Protein 1SV0 (pdb70)

Foldseek 3Di:
DDPVQDLALLQFQQVSQVVLVVVVCVVVVAPDFDCVLRRGGSNVVLVQDLVNLCVRRPPCSNVSNVVNVVSNVVSPD/DQPPPADLALLQFQQVSQVVLVVVVCVVVVNPDADCVLRRGGSNVVLVDDLVSLCVRPPPCSNVVNVVNVVSNVVSVVD/DADPQRARLAQLPWFLVNVLSVQQVLCVVVVHDRDPQLSVLPSGGSNVLVVDDLVSQCVSPVPCSNVVNVVSVVSNVVNVVD/DDPLPADLAQLPWFLVSVLSVQQVVCVVVPHDRDCLVSVLPSGGSNVLVVDDLVSLCVSVVPCSVVVNVVSVVSNVVVVPD

CATH classification: 1.10.150.50

Structure (mmCIF, N/CA/C/O backbone):
data_1SV0
#
_entry.id   1SV0
#
_cell.length_a   67.651
_cell.length_b   70.327
_cell.length_c   88.031
_cell.angle_alpha   90.00
_cell.angle_beta   90.00
_cell.angle_gamma   90.00
#
_symmetry.space_group_name_H-M   'P 21 21 21'
#
loop_
_entity.id
_entity.type
_entity.pdbx_description
1 polymer 'Ets DNA-binding protein pokkuri'
2 polymer 'modulator of the activity of Ets CG15085-PA'
3 water water
#
loop_
_atom_site.group_PDB
_atom_site.id
_atom_site.type_symbol
_atom_site.label_atom_id
_atom_site.label_alt_id
_atom_site.label_comp_id
_atom_site.label_asym_id
_atom_site.label_entity_id
_atom_site.label_seq_id
_atom_site.pdbx_PDB_ins_code
_atom_site.Cartn_x
_atom_site.Cartn_y
_atom_site.Cartn_z
_atom_site.occupancy
_atom_site.B_iso_or_equiv
_atom_site.auth_seq_id
_atom_site.auth_comp_id
_atom_site.auth_asym_id
_atom_site.auth_atom_id
_atom_site.pdbx_PDB_model_num
ATOM 1 N N . LEU A 1 2 ? 9.866 -1.098 2.721 1.00 59.93 43 LEU A N 1
ATOM 2 C CA . LEU A 1 2 ? 10.801 -1.818 1.810 1.00 60.52 43 LEU A CA 1
ATOM 3 C C . LEU A 1 2 ? 12.137 -1.077 1.703 1.00 59.17 43 LEU A C 1
ATOM 4 O O . LEU A 1 2 ? 12.365 -0.104 2.422 1.00 58.44 43 LEU A O 1
ATOM 9 N N . PRO A 1 3 ? 13.043 -1.530 0.814 1.00 57.80 44 PRO A N 1
ATOM 10 C CA . PRO A 1 3 ? 14.341 -0.863 0.669 1.00 56.72 44 PRO A CA 1
ATOM 11 C C . PRO A 1 3 ? 14.258 0.654 0.746 1.00 56.40 44 PRO A C 1
ATOM 12 O O . PRO A 1 3 ? 13.459 1.273 0.044 1.00 55.12 44 PRO A O 1
ATOM 16 N N . PRO A 1 4 ? 15.087 1.269 1.608 1.00 56.15 45 PRO A N 1
ATOM 17 C CA . PRO A 1 4 ? 15.138 2.722 1.807 1.00 55.52 45 PRO A CA 1
ATOM 18 C C . PRO A 1 4 ? 15.745 3.452 0.613 1.00 54.57 45 PRO A C 1
ATOM 19 O O . PRO A 1 4 ? 15.622 4.669 0.489 1.00 55.62 45 PRO A O 1
ATOM 23 N N . SER A 1 5 ? 16.402 2.696 -0.259 1.00 53.75 46 SER A N 1
ATOM 24 C CA . SER A 1 5 ? 17.027 3.251 -1.450 1.00 53.11 46 SER A CA 1
ATOM 25 C C . SER A 1 5 ? 15.977 3.719 -2.455 1.00 51.88 46 SER A C 1
ATOM 26 O O . SER A 1 5 ? 16.205 4.670 -3.201 1.00 51.18 46 SER A O 1
ATOM 29 N N . LEU A 1 6 ? 14.832 3.043 -2.475 1.00 49.61 47 LEU A N 1
ATOM 30 C CA . LEU A 1 6 ? 13.751 3.392 -3.395 1.00 47.96 47 LEU A CA 1
ATOM 31 C C . LEU A 1 6 ? 13.065 4.694 -3.011 1.00 46.90 47 LEU A C 1
ATOM 32 O O . LEU A 1 6 ? 12.735 4.903 -1.847 1.00 45.17 47 LEU A O 1
ATOM 37 N N . PRO A 1 7 ? 12.842 5.592 -3.986 1.00 46.88 48 PRO A N 1
ATOM 38 C CA . PRO A 1 7 ? 12.173 6.851 -3.646 1.00 47.77 48 PRO A CA 1
ATOM 39 C C . PRO A 1 7 ? 10.742 6.574 -3.193 1.00 49.02 48 PRO A C 1
ATOM 40 O O . PRO A 1 7 ? 10.130 5.587 -3.615 1.00 47.90 48 PRO A O 1
ATOM 44 N N . SER A 1 8 ? 10.224 7.439 -2.325 1.00 48.21 49 SER A N 1
ATOM 45 C CA . SER A 1 8 ? 8.882 7.291 -1.773 1.00 49.18 49 SER A CA 1
ATOM 46 C C . SER A 1 8 ? 7.768 7.217 -2.812 1.00 48.62 49 SER A C 1
ATOM 47 O O . SER A 1 8 ? 6.844 6.413 -2.685 1.00 49.21 49 SER A O 1
ATOM 50 N N . ASP A 1 9 ? 7.842 8.066 -3.829 1.00 47.64 50 ASP A N 1
ATOM 51 C CA . ASP A 1 9 ? 6.824 8.077 -4.869 1.00 45.90 50 ASP A CA 1
ATOM 52 C C . ASP A 1 9 ? 7.212 7.124 -5.993 1.00 43.11 50 ASP A C 1
ATOM 53 O O . ASP A 1 9 ? 8.112 7.415 -6.779 1.00 42.97 50 ASP A O 1
ATOM 58 N N . PRO A 1 10 ? 6.530 5.969 -6.082 1.00 41.45 51 PRO A N 1
ATOM 59 C CA . PRO A 1 10 ? 6.795 4.952 -7.108 1.00 40.92 51 PRO A CA 1
ATOM 60 C C . PRO A 1 10 ? 6.820 5.514 -8.530 1.00 41.51 51 PRO A C 1
ATOM 61 O O . PRO A 1 10 ? 7.541 5.016 -9.398 1.00 40.17 51 PRO A O 1
ATOM 65 N N . ARG A 1 11 ? 6.022 6.548 -8.770 1.00 42.15 52 ARG A N 1
ATOM 66 C CA . ARG A 1 11 ? 5.961 7.157 -10.090 1.00 42.86 52 ARG A CA 1
ATOM 67 C C . ARG A 1 11 ? 7.313 7.709 -10.527 1.00 42.25 52 ARG A C 1
ATOM 68 O O . ARG A 1 11 ? 7.515 8.006 -11.703 1.00 43.43 52 ARG A O 1
ATOM 76 N N . LEU A 1 12 ? 8.242 7.835 -9.585 1.00 41.60 53 LEU A N 1
ATOM 77 C CA . LEU A 1 12 ? 9.569 8.354 -9.897 1.00 40.74 53 LEU A CA 1
ATOM 78 C C . LEU A 1 12 ? 10.621 7.246 -9.992 1.00 39.78 53 LEU A C 1
ATOM 79 O O . LEU A 1 12 ? 11.799 7.518 -10.210 1.00 39.67 53 LEU A O 1
ATOM 84 N N . TRP A 1 13 ? 10.196 5.998 -9.841 1.00 36.33 54 TRP A N 1
ATOM 85 C CA . TRP A 1 13 ? 11.133 4.880 -9.900 1.00 35.75 54 TRP A CA 1
ATOM 86 C C . TRP A 1 13 ? 11.789 4.673 -11.251 1.00 34.52 54 TRP A C 1
ATOM 87 O O . TRP A 1 13 ? 11.165 4.849 -12.295 1.00 33.88 54 TRP A O 1
ATOM 98 N N . SER A 1 14 ? 13.060 4.290 -11.218 1.00 34.61 55 SER A N 1
ATOM 99 C CA . SER A 1 14 ? 13.810 3.994 -12.433 1.00 35.85 55 SER A CA 1
ATOM 100 C C . SER A 1 14 ? 13.417 2.558 -12.787 1.00 36.45 55 SER A C 1
ATOM 101 O O . SER A 1 14 ? 12.663 1.928 -12.043 1.00 33.87 55 SER A O 1
ATOM 104 N N . ARG A 1 15 ? 13.917 2.036 -13.905 1.00 37.17 56 ARG A N 1
ATOM 105 C CA . ARG A 1 15 ? 13.600 0.659 -14.276 1.00 37.42 56 ARG A CA 1
ATOM 106 C C . ARG A 1 15 ? 14.160 -0.302 -13.227 1.00 37.21 56 ARG A C 1
ATOM 107 O O . ARG A 1 15 ? 13.497 -1.271 -12.843 1.00 32.99 56 ARG A O 1
ATOM 115 N N . GLU A 1 16 ? 15.381 -0.038 -12.767 1.00 35.79 57 GLU A N 1
ATOM 116 C CA . GLU A 1 16 ? 15.980 -0.913 -11.776 1.00 36.09 57 GLU A CA 1
ATOM 117 C C . GLU A 1 16 ? 15.262 -0.813 -10.435 1.00 34.49 57 GLU A C 1
ATOM 118 O O . GLU A 1 16 ? 15.217 -1.791 -9.692 1.00 34.77 57 GLU A O 1
ATOM 124 N N . ASP A 1 17 ? 14.699 0.354 -10.123 1.00 33.38 58 ASP A N 1
ATOM 125 C CA . ASP A 1 17 ? 13.953 0.518 -8.869 1.00 32.93 58 ASP A CA 1
ATOM 126 C C . ASP A 1 17 ? 12.733 -0.393 -8.966 1.00 31.14 58 ASP A C 1
ATOM 127 O O . ASP A 1 17 ? 12.367 -1.065 -8.003 1.00 30.76 58 ASP A O 1
ATOM 132 N N . VAL A 1 18 ? 12.109 -0.398 -10.142 1.00 29.15 59 VAL A N 1
ATOM 133 C CA . VAL A 1 18 ? 10.931 -1.217 -10.387 1.00 29.06 59 VAL A CA 1
ATOM 134 C C . VAL A 1 18 ? 11.247 -2.698 -10.180 1.00 27.26 59 VAL A C 1
ATOM 135 O O . VAL A 1 18 ? 10.447 -3.432 -9.599 1.00 27.69 59 VAL A O 1
ATOM 139 N N . LEU A 1 19 ? 12.414 -3.141 -10.633 1.00 28.33 60 LEU A N 1
ATOM 140 C CA . LEU A 1 19 ? 12.768 -4.547 -10.475 1.00 27.92 60 LEU A CA 1
ATOM 141 C C . LEU A 1 19 ? 13.009 -4.903 -9.011 1.00 27.18 60 LEU A C 1
ATOM 142 O O . LEU A 1 19 ? 12.638 -5.986 -8.569 1.00 26.95 60 LEU A O 1
ATOM 147 N N . VAL A 1 20 ? 13.651 -3.999 -8.274 1.00 28.44 61 VAL A N 1
ATOM 148 C CA . VAL A 1 20 ? 13.930 -4.218 -6.854 1.00 28.69 61 VAL A CA 1
ATOM 149 C C . VAL A 1 20 ? 12.606 -4.411 -6.127 1.00 26.75 61 VAL A C 1
ATOM 150 O O . VAL A 1 20 ? 12.444 -5.348 -5.347 1.00 26.42 61 VAL A O 1
ATOM 154 N N . PHE A 1 21 ? 11.659 -3.522 -6.407 1.00 26.68 62 PHE A N 1
ATOM 155 C CA . PHE A 1 21 ? 10.332 -3.587 -5.807 1.00 26.23 62 PHE A CA 1
ATOM 156 C C . PHE A 1 21 ? 9.677 -4.938 -6.073 1.00 26.41 62 PHE A C 1
ATOM 157 O O . PHE A 1 21 ? 9.164 -5.579 -5.156 1.00 26.73 62 PHE A O 1
ATOM 165 N N . LEU A 1 22 ? 9.689 -5.373 -7.330 1.00 25.22 63 LEU A N 1
ATOM 166 C CA . LEU A 1 22 ? 9.076 -6.652 -7.666 1.00 26.07 63 LEU A CA 1
ATOM 167 C C . LEU A 1 22 ? 9.773 -7.835 -6.985 1.00 26.38 63 LEU A C 1
ATOM 168 O O . LEU A 1 22 ? 9.102 -8.714 -6.450 1.00 25.72 63 LEU A O 1
ATOM 173 N N . ARG A 1 23 ? 11.109 -7.848 -6.982 1.00 24.91 64 ARG A N 1
ATOM 174 C CA . ARG A 1 23 ? 11.850 -8.940 -6.342 1.00 26.04 64 ARG A CA 1
ATOM 175 C C . ARG A 1 23 ? 11.541 -8.985 -4.852 1.00 24.70 64 ARG A C 1
ATOM 176 O O . ARG A 1 23 ? 11.368 -10.057 -4.266 1.00 24.92 64 ARG A O 1
ATOM 184 N N . PHE A 1 24 ? 11.477 -7.809 -4.248 1.00 24.26 65 PHE A N 1
ATOM 185 C CA . PHE A 1 24 ? 11.148 -7.666 -2.833 1.00 25.63 65 PHE A CA 1
ATOM 186 C C . PHE A 1 24 ? 9.733 -8.218 -2.602 1.00 25.47 65 PHE A C 1
ATOM 187 O O . PHE A 1 24 ? 9.483 -8.917 -1.621 1.00 25.28 65 PHE A O 1
ATOM 195 N N . CYS A 1 25 ? 8.807 -7.906 -3.510 1.00 24.07 66 CYS A N 1
ATOM 196 C CA . CYS A 1 25 ? 7.426 -8.392 -3.387 1.00 24.93 66 CYS A CA 1
ATOM 197 C C . CYS A 1 25 ? 7.316 -9.909 -3.524 1.00 24.85 66 CYS A C 1
ATOM 198 O O . CYS A 1 25 ? 6.561 -10.544 -2.800 1.00 22.73 66 CYS A O 1
ATOM 201 N N . VAL A 1 26 ? 8.059 -10.480 -4.466 1.00 24.21 67 VAL A N 1
ATOM 202 C CA . VAL A 1 26 ? 8.044 -11.916 -4.679 1.00 24.40 67 VAL A CA 1
ATOM 203 C C . VAL A 1 26 ? 8.468 -12.624 -3.389 1.00 26.02 67 VAL A C 1
ATOM 204 O O . VAL A 1 26 ? 7.867 -13.619 -2.999 1.00 26.05 67 VAL A O 1
ATOM 208 N N . ARG A 1 27 ? 9.502 -12.102 -2.733 1.00 25.15 68 ARG A N 1
ATOM 209 C CA . ARG A 1 27 ? 9.973 -12.672 -1.474 1.00 26.83 68 ARG A CA 1
ATOM 210 C C . ARG A 1 27 ? 8.976 -12.401 -0.342 1.00 28.24 68 ARG A C 1
ATOM 211 O O . ARG A 1 27 ? 8.521 -13.323 0.337 1.00 27.80 68 ARG A O 1
ATOM 219 N N . GLU A 1 28 ? 8.620 -11.134 -0.147 1.00 28.19 69 GLU A N 1
ATOM 220 C CA . GLU A 1 28 ? 7.707 -10.757 0.931 1.00 29.25 69 GLU A CA 1
ATOM 221 C C . GLU A 1 28 ? 6.356 -11.452 0.931 1.00 28.94 69 GLU A C 1
ATOM 222 O O . GLU A 1 28 ? 5.795 -11.723 1.989 1.00 25.61 69 GLU A O 1
ATOM 228 N N . PHE A 1 29 ? 5.834 -11.731 -0.255 1.00 27.83 70 PHE A N 1
ATOM 229 C CA . PHE A 1 29 ? 4.535 -12.370 -0.368 1.00 28.50 70 PHE A CA 1
ATOM 230 C C . PHE A 1 29 ? 4.618 -13.843 -0.765 1.00 27.42 70 PHE A C 1
ATOM 231 O O . PHE A 1 29 ? 3.599 -14.493 -0.920 1.00 28.60 70 PHE A O 1
ATOM 239 N N . ASP A 1 30 ? 5.836 -14.359 -0.919 1.00 29.28 71 ASP A N 1
ATOM 240 C CA . ASP A 1 30 ? 6.048 -15.763 -1.284 1.00 29.43 71 ASP A CA 1
ATOM 241 C C . ASP A 1 30 ? 5.327 -16.078 -2.598 1.00 31.22 71 ASP A C 1
ATOM 242 O O . ASP A 1 30 ? 4.588 -17.063 -2.701 1.00 29.83 71 ASP A O 1
ATOM 247 N N . LEU A 1 31 ? 5.545 -15.230 -3.598 1.00 31.12 72 LEU A N 1
ATOM 248 C CA . LEU A 1 31 ? 4.928 -15.408 -4.911 1.00 33.91 72 LEU A CA 1
ATOM 249 C C . LEU A 1 31 ? 5.742 -16.357 -5.788 1.00 36.46 72 LEU A C 1
ATOM 250 O O . LEU A 1 31 ? 6.927 -16.573 -5.553 1.00 34.27 72 LEU A O 1
ATOM 255 N N . PRO A 1 32 ? 5.113 -16.941 -6.818 1.00 39.68 73 PRO A N 1
ATOM 256 C CA . PRO A 1 32 ? 5.886 -17.848 -7.670 1.00 42.12 73 PRO A CA 1
ATOM 257 C C . PRO A 1 32 ? 6.821 -17.018 -8.551 1.00 41.79 73 PRO A C 1
ATOM 258 O O . PRO A 1 32 ? 6.649 -15.806 -8.673 1.00 41.38 73 PRO A O 1
ATOM 262 N N . LYS A 1 33 ? 7.813 -17.668 -9.148 1.00 42.87 74 LYS A N 1
ATOM 263 C CA . LYS A 1 33 ? 8.772 -16.977 -10.004 1.00 43.43 74 LYS A CA 1
ATOM 264 C C . LYS A 1 33 ? 8.063 -15.997 -10.923 1.00 41.48 74 LYS A C 1
ATOM 265 O O . LYS A 1 33 ? 7.109 -16.351 -11.608 1.00 40.10 74 LYS A O 1
ATOM 271 N N . LEU A 1 34 ? 8.528 -14.756 -10.931 1.00 41.50 75 LEU A N 1
ATOM 272 C CA . LEU A 1 34 ? 7.930 -13.723 -11.769 1.00 42.69 75 LEU A CA 1
ATOM 273 C C . LEU A 1 34 ? 8.709 -13.628 -13.085 1.00 42.11 75 LEU A C 1
ATOM 274 O O . LEU A 1 34 ? 9.918 -13.845 -13.103 1.00 42.18 75 LEU A O 1
ATOM 279 N N . ASP A 1 35 ? 8.024 -13.331 -14.187 1.00 41.08 76 ASP A N 1
ATOM 280 C CA . ASP A 1 35 ? 8.707 -13.195 -15.476 1.00 41.09 76 ASP A CA 1
ATOM 281 C C . ASP A 1 35 ? 9.069 -11.721 -15.622 1.00 39.64 76 ASP A C 1
ATOM 282 O O . ASP A 1 35 ? 8.274 -10.923 -16.115 1.00 38.61 76 ASP A O 1
ATOM 287 N N . PHE A 1 36 ? 10.276 -11.367 -15.195 1.00 38.40 77 PHE A N 1
ATOM 288 C CA . PHE A 1 36 ? 10.715 -9.979 -15.242 1.00 39.27 77 PHE A CA 1
ATOM 289 C C . PHE A 1 36 ? 10.784 -9.340 -16.626 1.00 39.02 77 PHE A C 1
ATOM 290 O O . PHE A 1 36 ? 10.846 -8.114 -16.738 1.00 39.45 77 PHE A O 1
ATOM 298 N N . ASP A 1 37 ? 10.768 -10.154 -17.678 1.00 38.33 78 ASP A N 1
ATOM 299 C CA . ASP A 1 37 ? 10.788 -9.610 -19.035 1.00 39.38 78 ASP A CA 1
ATOM 300 C C . ASP A 1 37 ? 9.521 -8.785 -19.245 1.00 38.67 78 ASP A C 1
ATOM 301 O O . ASP A 1 37 ? 9.502 -7.856 -20.051 1.00 38.86 78 ASP A O 1
ATOM 306 N N . LEU A 1 38 ? 8.466 -9.129 -18.508 1.00 36.91 79 LEU A N 1
ATOM 307 C CA . LEU A 1 38 ? 7.186 -8.432 -18.616 1.00 35.78 79 LEU A CA 1
ATOM 308 C C . LEU A 1 38 ? 7.148 -7.122 -17.824 1.00 36.55 79 LEU A C 1
ATOM 309 O O . LEU A 1 38 ? 6.192 -6.352 -17.938 1.00 36.04 79 LEU A O 1
ATOM 314 N N . PHE A 1 39 ? 8.184 -6.864 -17.029 1.00 35.86 80 PHE A N 1
ATOM 315 C CA . PHE A 1 39 ? 8.225 -5.649 -16.225 1.00 37.03 80 PHE A CA 1
ATOM 316 C C . PHE A 1 39 ? 9.425 -4.735 -16.472 1.00 38.15 80 PHE A C 1
ATOM 317 O O . PHE A 1 39 ? 9.904 -4.069 -15.548 1.00 37.97 80 PHE A O 1
ATOM 325 N N . GLN A 1 40 ? 9.919 -4.697 -17.705 1.00 38.10 81 GLN A N 1
ATOM 326 C CA . GLN A 1 40 ? 11.049 -3.832 -18.019 1.00 39.78 81 GLN A CA 1
ATOM 327 C C . GLN A 1 40 ? 10.497 -2.450 -18.332 1.00 39.83 81 GLN A C 1
ATOM 328 O O . GLN A 1 40 ? 10.324 -2.090 -19.495 1.00 40.85 81 GLN A O 1
ATOM 334 N N . MET A 1 41 ? 10.225 -1.679 -17.284 1.00 38.87 82 MET A N 1
ATOM 335 C CA . MET A 1 41 ? 9.665 -0.344 -17.438 1.00 38.14 82 MET A CA 1
ATOM 336 C C . MET A 1 41 ? 9.960 0.501 -16.201 1.00 38.01 82 MET A C 1
ATOM 337 O O . MET A 1 41 ? 10.252 -0.034 -15.132 1.00 37.67 82 MET A O 1
ATOM 342 N N . ASN A 1 42 ? 9.874 1.822 -16.341 1.00 35.84 83 ASN A N 1
ATOM 343 C CA . ASN A 1 42 ? 10.124 2.704 -15.214 1.00 35.03 83 ASN A CA 1
ATOM 344 C C . ASN A 1 42 ? 8.891 2.810 -14.312 1.00 33.44 83 ASN A C 1
ATOM 345 O O . ASN A 1 42 ? 7.828 2.268 -14.621 1.00 29.87 83 ASN A O 1
ATOM 350 N N . GLY A 1 43 ? 9.042 3.513 -13.198 1.00 33.87 84 GLY A N 1
ATOM 351 C CA . GLY A 1 43 ? 7.939 3.667 -12.264 1.00 36.22 84 GLY A CA 1
ATOM 352 C C . GLY A 1 43 ? 6.702 4.324 -12.857 1.00 38.37 84 GLY A C 1
ATOM 353 O O . GLY A 1 43 ? 5.569 3.937 -12.553 1.00 37.02 84 GLY A O 1
ATOM 354 N N . LYS A 1 44 ? 6.914 5.319 -13.710 1.00 39.73 85 LYS A N 1
ATOM 355 C CA . LYS A 1 44 ? 5.806 6.028 -14.338 1.00 40.73 85 LYS A CA 1
ATOM 356 C C . LYS A 1 44 ? 4.845 5.067 -15.023 1.00 40.32 85 LYS A C 1
ATOM 357 O O . LYS A 1 44 ? 3.635 5.140 -14.823 1.00 39.23 85 LYS A O 1
ATOM 363 N N . ARG A 1 45 ? 5.386 4.158 -15.828 1.00 39.60 86 ARG A N 1
ATOM 364 C CA . ARG A 1 45 ? 4.546 3.210 -16.546 1.00 40.09 86 ARG A CA 1
ATOM 365 C C . ARG A 1 45 ? 4.024 2.093 -15.643 1.00 38.10 86 ARG A C 1
ATOM 366 O O . ARG A 1 45 ? 2.881 1.654 -15.794 1.00 36.46 86 ARG A O 1
ATOM 374 N N . LEU A 1 46 ? 4.849 1.627 -14.707 1.00 36.81 87 LEU A N 1
ATOM 375 C CA . LEU A 1 46 ? 4.403 0.569 -13.803 1.00 33.98 87 LEU A CA 1
ATOM 376 C C . LEU A 1 46 ? 3.124 1.040 -13.125 1.00 34.94 87 LEU A C 1
ATOM 377 O O . LEU A 1 46 ? 2.146 0.300 -13.028 1.00 34.07 87 LEU A O 1
ATOM 382 N N . CYS A 1 47 ? 3.135 2.290 -12.674 1.00 35.51 88 CYS A N 1
ATOM 383 C CA . CYS A 1 47 ? 1.991 2.853 -11.974 1.00 39.95 88 CYS A CA 1
ATOM 384 C C . CYS A 1 47 ? 0.755 3.080 -12.837 1.00 40.44 88 CYS A C 1
ATOM 385 O O . CYS A 1 47 ? -0.310 3.382 -12.315 1.00 40.59 88 CYS A O 1
ATOM 388 N N . LEU A 1 48 ? 0.898 2.931 -14.150 1.00 41.99 89 LEU A N 1
ATOM 389 C CA . LEU A 1 48 ? -0.228 3.119 -15.056 1.00 43.68 89 LEU A CA 1
ATOM 390 C C . LEU A 1 48 ? -0.879 1.795 -15.429 1.00 43.49 89 LEU A C 1
ATOM 391 O O . LEU A 1 48 ? -1.946 1.775 -16.041 1.00 43.72 89 LEU A O 1
ATOM 396 N N . LEU A 1 49 ? -0.244 0.686 -15.059 1.00 42.00 90 LEU A N 1
ATOM 397 C CA . LEU A 1 49 ? -0.809 -0.625 -15.363 1.00 40.56 90 LEU A CA 1
ATOM 398 C C . LEU A 1 49 ? -2.121 -0.798 -14.615 1.00 39.95 90 LEU A C 1
ATOM 399 O O . LEU A 1 49 ? -2.207 -0.498 -13.426 1.00 40.00 90 LEU A O 1
ATOM 404 N N . THR A 1 50 ? -3.139 -1.271 -15.324 1.00 39.23 91 THR A N 1
ATOM 405 C CA . THR A 1 50 ? -4.450 -1.506 -14.737 1.00 39.48 91 THR A CA 1
ATOM 406 C C . THR A 1 50 ? -4.369 -2.804 -13.961 1.00 39.74 91 THR A C 1
ATOM 407 O O . THR A 1 50 ? -3.414 -3.566 -14.118 1.00 39.72 91 THR A O 1
ATOM 411 N N . ARG A 1 51 ? -5.372 -3.071 -13.136 1.00 40.13 92 ARG A N 1
ATOM 412 C CA . ARG A 1 51 ? -5.369 -4.298 -12.357 1.00 41.69 92 ARG A CA 1
ATOM 413 C C . ARG A 1 51 ? -5.319 -5.501 -13.294 1.00 41.47 92 ARG A C 1
ATOM 414 O O . ARG A 1 51 ? -4.654 -6.493 -13.003 1.00 39.91 92 ARG A O 1
ATOM 422 N N . ALA A 1 52 ? -6.021 -5.407 -14.421 1.00 41.48 93 ALA A N 1
ATOM 423 C CA . ALA A 1 52 ? -6.043 -6.492 -15.399 1.00 41.35 93 ALA A CA 1
ATOM 424 C C . ALA A 1 52 ? -4.667 -6.665 -16.039 1.00 41.95 93 ALA A C 1
ATOM 425 O O . ALA A 1 52 ? -4.262 -7.785 -16.362 1.00 41.97 93 ALA A O 1
ATOM 427 N N . ASP A 1 53 ? -3.954 -5.557 -16.232 1.00 41.16 94 ASP A N 1
ATOM 428 C CA . ASP A 1 53 ? -2.612 -5.611 -16.809 1.00 40.54 94 ASP A CA 1
ATOM 429 C C . ASP A 1 53 ? -1.722 -6.447 -15.894 1.00 39.60 94 ASP A C 1
ATOM 430 O O . ASP A 1 53 ? -1.003 -7.340 -16.347 1.00 38.32 94 ASP A O 1
ATOM 435 N N . PHE A 1 54 ? -1.761 -6.132 -14.602 1.00 37.89 95 PHE A N 1
ATOM 436 C CA . PHE A 1 54 ? -0.962 -6.856 -13.626 1.00 37.78 95 PHE A CA 1
ATOM 437 C C . PHE A 1 54 ? -1.384 -8.308 -13.616 1.00 38.65 95 PHE A C 1
ATOM 438 O O . PHE A 1 54 ? -0.544 -9.206 -13.549 1.00 38.54 95 PHE A O 1
ATOM 446 N N . GLY A 1 55 ? -2.693 -8.526 -13.688 1.00 39.14 96 GLY A N 1
ATOM 447 C CA . GLY A 1 55 ? -3.226 -9.875 -13.678 1.00 41.50 96 GLY A CA 1
ATOM 448 C C . GLY A 1 55 ? -2.627 -10.731 -14.773 1.00 42.94 96 GLY A C 1
ATOM 449 O O . GLY A 1 55 ? -2.299 -11.894 -14.549 1.00 42.57 96 GLY A O 1
ATOM 450 N N . HIS A 1 56 ? -2.477 -10.152 -15.960 1.00 45.52 97 HIS A N 1
ATOM 451 C CA . HIS A 1 56 ? -1.912 -10.879 -17.090 1.00 47.40 97 HIS A CA 1
ATOM 452 C C . HIS A 1 56 ? -0.429 -11.192 -16.892 1.00 47.95 97 HIS A C 1
ATOM 453 O O . HIS A 1 56 ? 0.030 -12.275 -17.254 1.00 48.62 97 HIS A O 1
ATOM 460 N N . ARG A 1 57 ? 0.311 -10.244 -16.320 1.00 47.90 98 ARG A N 1
ATOM 461 C CA . ARG A 1 57 ? 1.748 -10.409 -16.072 1.00 48.87 98 ARG A CA 1
ATOM 462 C C . ARG A 1 57 ? 2.081 -11.253 -14.843 1.00 48.99 98 ARG A C 1
ATOM 463 O O . ARG A 1 57 ? 3.192 -11.767 -14.722 1.00 49.65 98 ARG A O 1
ATOM 471 N N . CYS A 1 58 ? 1.130 -11.369 -13.924 1.00 49.18 99 CYS A N 1
ATOM 472 C CA . CYS A 1 58 ? 1.326 -12.153 -12.711 1.00 50.26 99 CYS A CA 1
ATOM 473 C C . CYS A 1 58 ? 0.010 -12.818 -12.352 1.00 49.98 99 CYS A C 1
ATOM 474 O O . CYS A 1 58 ? -0.714 -12.351 -11.474 1.00 50.73 99 CYS A O 1
ATOM 477 N N . PRO A 1 59 ? -0.322 -13.920 -13.039 1.00 49.59 100 PRO A N 1
ATOM 478 C CA . PRO A 1 59 ? -1.569 -14.633 -12.772 1.00 48.95 100 PRO A CA 1
ATOM 479 C C . PRO A 1 59 ? -1.572 -15.195 -11.356 1.00 47.42 100 PRO A C 1
ATOM 480 O O . PRO A 1 59 ? -0.601 -15.815 -10.922 1.00 49.77 100 PRO A O 1
ATOM 484 N N . GLY A 1 60 ? -2.662 -14.967 -10.634 1.00 44.87 101 GLY A N 1
ATOM 485 C CA . GLY A 1 60 ? -2.744 -15.468 -9.278 1.00 41.67 101 GLY A CA 1
ATOM 486 C C . GLY A 1 60 ? -2.465 -14.426 -8.210 1.00 38.30 101 GLY A C 1
ATOM 487 O O . GLY A 1 60 ? -3.015 -14.518 -7.117 1.00 39.26 101 GLY A O 1
ATOM 488 N N . ALA A 1 61 ? -1.627 -13.435 -8.509 1.00 35.39 102 ALA A N 1
ATOM 489 C CA . ALA A 1 61 ? -1.307 -12.406 -7.517 1.00 34.42 102 ALA A CA 1
ATOM 490 C C . ALA A 1 61 ? -1.166 -10.989 -8.073 1.00 32.44 102 ALA A C 1
ATOM 491 O O . ALA A 1 61 ? -0.792 -10.072 -7.343 1.00 29.65 102 ALA A O 1
ATOM 493 N N . GLY A 1 62 ? -1.463 -10.813 -9.355 1.00 31.67 103 GLY A N 1
ATOM 494 C CA . GLY A 1 62 ? -1.349 -9.501 -9.966 1.00 30.87 103 GLY A CA 1
ATOM 495 C C . GLY A 1 62 ? -2.168 -8.426 -9.275 1.00 31.45 103 GLY A C 1
ATOM 496 O O . GLY A 1 62 ? -1.712 -7.284 -9.148 1.00 30.97 103 GLY A O 1
ATOM 497 N N . ASP A 1 63 ? -3.367 -8.779 -8.819 1.00 29.32 104 ASP A N 1
ATOM 498 C CA . ASP A 1 63 ? -4.221 -7.804 -8.155 1.00 31.25 104 ASP A CA 1
ATOM 499 C C . ASP A 1 63 ? -3.634 -7.347 -6.827 1.00 31.58 104 ASP A C 1
ATOM 500 O O . ASP A 1 63 ? -3.755 -6.178 -6.467 1.00 30.76 104 ASP A O 1
ATOM 505 N N . VAL A 1 64 ? -2.989 -8.261 -6.106 1.00 30.31 105 VAL A N 1
ATOM 506 C CA . VAL A 1 64 ? -2.354 -7.905 -4.842 1.00 29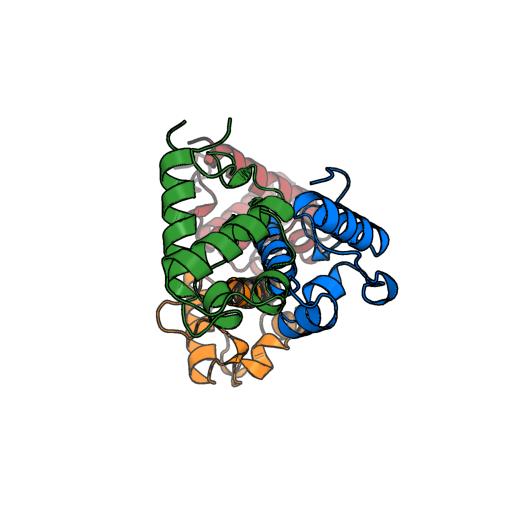.99 105 VAL A CA 1
ATOM 507 C C . VAL A 1 64 ? -1.229 -6.900 -5.120 1.00 28.18 105 VAL A C 1
ATOM 508 O O . VAL A 1 64 ? -1.164 -5.841 -4.498 1.00 27.77 105 VAL A O 1
ATOM 512 N N . LEU A 1 65 ? -0.349 -7.238 -6.058 1.00 28.12 106 LEU A N 1
ATOM 513 C CA . LEU A 1 65 ? 0.770 -6.357 -6.410 1.00 28.96 106 LEU A CA 1
ATOM 514 C C . LEU A 1 65 ? 0.273 -4.978 -6.811 1.00 28.09 106 LEU A C 1
ATOM 515 O O . LEU A 1 65 ? 0.824 -3.961 -6.392 1.00 29.59 106 LEU A O 1
ATOM 520 N N . HIS A 1 66 ? -0.764 -4.949 -7.638 1.00 28.20 107 HIS A N 1
ATOM 521 C CA . HIS A 1 66 ? -1.336 -3.688 -8.089 1.00 30.82 107 HIS A CA 1
ATOM 522 C C . HIS A 1 66 ? -1.800 -2.867 -6.893 1.00 30.76 107 HIS A C 1
ATOM 523 O O . HIS A 1 66 ? -1.467 -1.690 -6.767 1.00 29.38 107 HIS A O 1
ATOM 530 N N . ASN A 1 67 ? -2.561 -3.492 -6.004 1.00 32.25 108 ASN A N 1
ATOM 531 C CA . ASN A 1 67 ? -3.051 -2.770 -4.842 1.00 35.20 108 ASN A CA 1
ATOM 532 C C . ASN A 1 67 ? -1.927 -2.260 -3.959 1.00 34.31 108 ASN A C 1
ATOM 533 O O . ASN A 1 67 ? -1.993 -1.137 -3.456 1.00 34.97 108 ASN A O 1
ATOM 538 N N . VAL A 1 68 ? -0.885 -3.064 -3.782 1.00 33.34 109 VAL A N 1
ATOM 539 C CA . VAL A 1 68 ? 0.234 -2.623 -2.962 1.00 33.28 109 VAL A CA 1
ATOM 540 C C . VAL A 1 68 ? 0.853 -1.379 -3.589 1.00 32.88 109 VAL A C 1
ATOM 541 O O . VAL A 1 68 ? 1.121 -0.390 -2.901 1.00 30.11 109 VAL A O 1
ATOM 545 N N . LEU A 1 69 ? 1.081 -1.434 -4.896 1.00 31.38 110 LEU A N 1
ATOM 546 C CA . LEU A 1 69 ? 1.669 -0.302 -5.599 1.00 32.61 110 LEU A CA 1
ATOM 547 C C . LEU A 1 69 ? 0.789 0.938 -5.448 1.00 31.86 110 LEU A C 1
ATOM 548 O O . LEU A 1 69 ? 1.280 2.007 -5.097 1.00 32.47 110 LEU A O 1
ATOM 553 N N . GLN A 1 70 ? -0.506 0.795 -5.715 1.00 33.19 111 GLN A N 1
ATOM 554 C CA . GLN A 1 70 ? -1.437 1.919 -5.589 1.00 36.65 111 GLN A CA 1
ATOM 555 C C . GLN A 1 70 ? -1.343 2.500 -4.172 1.00 38.10 111 GLN A C 1
ATOM 556 O O . GLN A 1 70 ? -1.351 3.718 -3.982 1.00 36.69 111 GLN A O 1
ATOM 562 N N . MET A 1 71 ? -1.253 1.624 -3.177 1.00 38.39 112 MET A N 1
ATOM 563 C CA . MET A 1 71 ? -1.155 2.073 -1.790 1.00 39.72 112 MET A CA 1
ATOM 564 C C . MET A 1 71 ? 0.115 2.864 -1.523 1.00 38.72 112 MET A C 1
ATOM 565 O O . MET A 1 71 ? 0.089 3.843 -0.778 1.00 36.51 112 MET A O 1
ATOM 570 N N . LEU A 1 72 ? 1.223 2.444 -2.130 1.00 36.87 113 LEU A N 1
ATOM 571 C CA . LEU A 1 72 ? 2.491 3.142 -1.959 1.00 39.53 113 LEU A CA 1
ATOM 572 C C . LEU A 1 72 ? 2.384 4.561 -2.507 1.00 40.40 113 LEU A C 1
ATOM 573 O O . LEU A 1 72 ? 2.990 5.491 -1.968 1.00 40.41 113 LEU A O 1
ATOM 578 N N . ILE A 1 73 ? 1.618 4.725 -3.583 1.00 40.86 114 ILE A N 1
ATOM 579 C CA . ILE A 1 73 ? 1.431 6.045 -4.179 1.00 42.63 114 ILE A CA 1
ATOM 580 C C . ILE A 1 73 ? 0.614 6.906 -3.222 1.00 44.01 114 ILE A C 1
ATOM 581 O O . ILE A 1 73 ? 1.018 8.015 -2.876 1.00 43.10 114 ILE A O 1
ATOM 586 N N . ILE A 1 74 ? -0.533 6.388 -2.792 1.00 47.07 115 ILE A N 1
ATOM 587 C CA . ILE A 1 74 ? -1.391 7.101 -1.845 1.00 49.93 115 ILE A CA 1
ATOM 588 C C . ILE A 1 74 ? -0.486 7.573 -0.712 1.00 52.36 115 ILE A C 1
ATOM 589 O O . ILE A 1 74 ? -0.482 8.745 -0.343 1.00 52.15 115 ILE A O 1
ATOM 594 N N . GLU A 1 75 ? 0.294 6.633 -0.187 1.00 55.56 116 GLU A N 1
ATOM 595 C CA . GLU A 1 75 ? 1.215 6.883 0.914 1.00 58.71 116 GLU A CA 1
ATOM 596 C C . GLU A 1 75 ? 2.260 7.955 0.661 1.00 59.58 116 GLU A C 1
ATOM 597 O O . GLU A 1 75 ? 2.553 8.747 1.554 1.00 60.49 116 GLU A O 1
ATOM 603 N N . SER A 1 76 ? 2.829 7.982 -0.540 1.00 60.43 117 SER A N 1
ATOM 604 C CA . SER A 1 76 ? 3.848 8.975 -0.857 1.00 62.24 117 SER A CA 1
ATOM 605 C C . SER A 1 76 ? 3.317 10.377 -0.563 1.00 64.61 117 SER A C 1
ATOM 606 O O . SER A 1 76 ? 4.090 11.316 -0.380 1.00 63.52 117 SER A O 1
ATOM 609 N N . HIS A 1 77 ? 1.993 10.505 -0.515 1.00 68.21 118 HIS A N 1
ATOM 610 C CA . HIS A 1 77 ? 1.348 11.782 -0.225 1.00 72.34 118 HIS A CA 1
ATOM 611 C C . HIS A 1 77 ? 0.898 11.857 1.234 1.00 74.24 118 HIS A C 1
ATOM 612 O O . HIS A 1 77 ? 1.334 12.733 1.983 1.00 75.00 118 HIS A O 1
ATOM 619 N N . SER A 1 78 ? 0.030 10.930 1.630 1.00 75.97 119 SER A N 1
ATOM 620 C CA . SER A 1 78 ? -0.492 10.889 2.995 1.00 77.80 119 SER A CA 1
ATOM 621 C C . SER A 1 78 ? 0.607 10.941 4.054 1.00 78.76 119 SER A C 1
ATOM 622 O O . SER A 1 78 ? 0.543 11.851 4.909 1.00 79.83 119 SER A O 1
ATOM 625 N N . GLN B 1 1 ? -10.625 13.690 -0.690 1.00 59.89 42 GLN B N 1
ATOM 626 C CA . GLN B 1 1 ? -11.344 14.936 -1.088 1.00 59.53 42 GLN B CA 1
ATOM 627 C C . GLN B 1 1 ? -12.287 14.683 -2.266 1.00 57.52 42 GLN B C 1
ATOM 628 O O . GLN B 1 1 ? -12.430 15.534 -3.143 1.00 58.29 42 GLN B O 1
ATOM 634 N N . LEU B 1 2 ? -12.909 13.511 -2.307 1.00 54.38 43 LEU B N 1
ATOM 635 C CA . LEU B 1 2 ? -13.837 13.201 -3.391 1.00 51.76 43 LEU B CA 1
ATOM 636 C C . LEU B 1 2 ? -15.201 13.717 -2.949 1.00 48.04 43 LEU B C 1
ATOM 637 O O . LEU B 1 2 ? -15.663 13.384 -1.862 1.00 47.62 43 LEU B O 1
ATOM 642 N N . PRO B 1 3 ? -15.850 14.562 -3.766 1.00 45.90 44 PRO B N 1
ATOM 643 C CA . PRO B 1 3 ? -17.163 15.034 -3.313 1.00 43.82 44 PRO B CA 1
ATOM 644 C C . PRO B 1 3 ? -18.084 13.836 -3.050 1.00 42.02 44 PRO B C 1
ATOM 645 O O . PRO B 1 3 ? -18.110 12.874 -3.815 1.00 41.10 44 PRO B O 1
ATOM 649 N N . PRO B 1 4 ? -18.838 13.882 -1.947 1.00 40.15 45 PRO B N 1
ATOM 650 C CA . PRO B 1 4 ? -19.772 12.839 -1.509 1.00 39.42 45 PRO B CA 1
ATOM 651 C C . PRO B 1 4 ? -20.732 12.257 -2.548 1.00 37.71 45 PRO B C 1
ATOM 652 O O . PRO B 1 4 ? -20.945 11.044 -2.588 1.00 37.31 45 PRO B O 1
ATOM 656 N N . SER B 1 5 ? -21.306 13.116 -3.385 1.00 37.36 46 SER B N 1
ATOM 657 C CA . SER B 1 5 ? -22.281 12.681 -4.385 1.00 37.68 46 SER B CA 1
ATOM 658 C C . SER B 1 5 ? -21.750 12.355 -5.778 1.00 37.31 46 SER B C 1
ATOM 659 O O . SER B 1 5 ? -22.531 12.217 -6.717 1.00 39.23 46 SER B O 1
ATOM 662 N N . LEU B 1 6 ? -20.439 12.245 -5.927 1.00 36.34 47 LEU B N 1
ATOM 663 C CA . LEU B 1 6 ? -19.884 11.930 -7.231 1.00 36.42 47 LEU B CA 1
ATOM 664 C C . LEU B 1 6 ? -19.387 10.496 -7.302 1.00 35.48 47 LEU B C 1
ATOM 665 O O . LEU B 1 6 ? -18.932 9.929 -6.311 1.00 34.33 47 LEU B O 1
ATOM 670 N N . PRO B 1 7 ? -19.488 9.878 -8.485 1.00 36.10 48 PRO B N 1
ATOM 671 C CA . PRO B 1 7 ? -19.009 8.498 -8.605 1.00 36.08 48 PRO B CA 1
ATOM 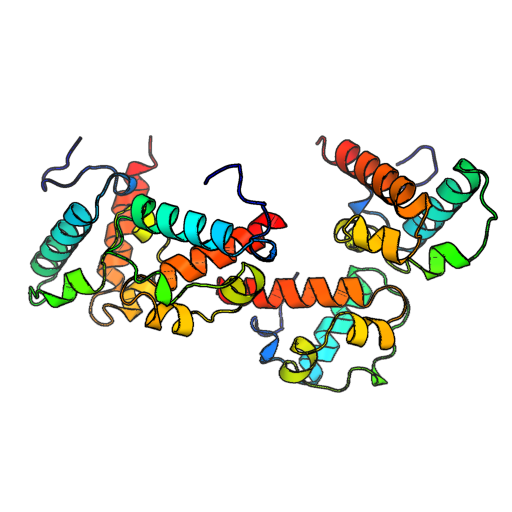672 C C . PRO B 1 7 ? -17.530 8.498 -8.202 1.00 36.96 48 PRO B C 1
ATOM 673 O O . PRO B 1 7 ? -16.818 9.475 -8.447 1.00 33.66 48 PRO B O 1
ATOM 677 N N . SER B 1 8 ? -17.074 7.415 -7.581 1.00 37.55 49 SER B N 1
ATOM 678 C CA . SER B 1 8 ? -15.685 7.314 -7.140 1.00 39.83 49 SER B CA 1
ATOM 679 C C . SER B 1 8 ? -14.664 7.245 -8.279 1.00 39.93 49 SER B C 1
ATOM 680 O O . SER B 1 8 ? -13.486 7.519 -8.068 1.00 38.42 49 SER B O 1
ATOM 683 N N . ASP B 1 9 ? -15.098 6.864 -9.478 1.00 39.46 50 ASP B N 1
ATOM 684 C CA . ASP B 1 9 ? -14.169 6.815 -10.603 1.00 40.41 50 ASP B CA 1
ATOM 685 C C . ASP B 1 9 ? -14.425 8.018 -11.504 1.00 38.54 50 ASP B C 1
ATOM 686 O O . ASP B 1 9 ? -15.397 8.050 -12.266 1.00 36.71 50 ASP B O 1
ATOM 691 N N . PRO B 1 10 ? -13.551 9.034 -11.417 1.00 36.89 51 PRO B N 1
ATOM 692 C CA . PRO B 1 10 ? -13.649 10.268 -12.202 1.00 36.98 51 PRO B CA 1
ATOM 693 C C . PRO B 1 10 ? -13.816 10.040 -13.699 1.00 37.65 51 PRO B C 1
ATOM 694 O O . PRO B 1 10 ? -14.456 10.837 -14.386 1.00 36.48 51 PRO B O 1
ATOM 698 N N . ARG B 1 11 ? -13.237 8.956 -14.204 1.00 38.48 52 ARG B N 1
ATOM 699 C CA . ARG B 1 11 ? -13.331 8.646 -15.629 1.00 41.67 52 ARG B CA 1
ATOM 700 C C . ARG B 1 11 ? -14.772 8.373 -16.054 1.00 41.36 52 ARG B C 1
ATOM 701 O O . ARG B 1 11 ? -15.106 8.429 -17.241 1.00 41.91 52 ARG B O 1
ATOM 709 N N . LEU B 1 12 ? -15.626 8.092 -15.075 1.00 40.16 53 LEU B N 1
ATOM 710 C CA . LEU B 1 12 ? -17.031 7.814 -15.342 1.00 40.67 53 LEU B CA 1
ATOM 711 C C . LEU B 1 12 ? -17.929 9.023 -15.058 1.00 40.69 53 LEU B C 1
ATOM 712 O O . LEU B 1 12 ? -19.159 8.932 -15.171 1.00 40.08 53 LEU B O 1
ATOM 717 N N . TRP B 1 13 ? -17.323 10.151 -14.693 1.00 37.76 54 TRP B N 1
ATOM 718 C CA . TRP B 1 13 ? -18.097 11.358 -14.413 1.00 35.50 54 TRP B CA 1
ATOM 719 C C . TRP B 1 13 ? -18.777 11.887 -15.663 1.00 34.66 54 TRP B C 1
ATOM 720 O O . TRP B 1 13 ? -18.206 11.852 -16.753 1.00 32.90 54 TRP B O 1
ATOM 731 N N . SER B 1 14 ? -19.996 12.385 -15.494 1.00 33.91 55 SER B N 1
ATOM 732 C CA . SER B 1 14 ? -20.739 12.964 -16.600 1.00 35.63 55 SER B CA 1
ATOM 733 C C . SER B 1 14 ? -20.268 14.411 -16.685 1.00 37.44 55 SER B C 1
ATOM 734 O O . SER B 1 14 ? -19.461 14.852 -15.853 1.00 36.21 55 SER B O 1
ATOM 737 N N . ARG B 1 15 ? -20.764 15.137 -17.684 1.00 37.55 56 ARG B N 1
ATOM 738 C CA . ARG B 1 15 ? -20.420 16.542 -17.862 1.00 39.80 56 ARG B CA 1
ATOM 739 C C . ARG B 1 15 ? -20.811 17.339 -16.622 1.00 40.17 56 ARG B C 1
ATOM 740 O O . ARG B 1 15 ? -20.080 18.238 -16.193 1.00 39.31 56 ARG B O 1
ATOM 748 N N . GLU B 1 16 ? -21.964 17.011 -16.046 1.00 38.33 57 GLU B N 1
ATOM 749 C CA . GLU B 1 16 ? -22.425 17.709 -14.854 1.00 38.54 57 GLU B CA 1
ATOM 750 C C . GLU B 1 16 ? -21.574 17.339 -13.641 1.00 37.27 57 GLU B C 1
ATOM 751 O O . GLU B 1 16 ? -21.326 18.186 -12.776 1.00 37.37 57 GLU B O 1
ATOM 757 N N . ASP B 1 17 ? -21.122 16.086 -13.573 1.00 35.18 58 ASP B N 1
ATOM 758 C CA . ASP B 1 17 ? -20.280 15.658 -12.456 1.00 33.85 58 ASP B CA 1
ATOM 759 C C . ASP B 1 17 ? -19.005 16.499 -12.469 1.00 31.87 58 ASP B C 1
ATOM 760 O O . ASP B 1 17 ? -18.540 16.954 -11.426 1.00 29.63 58 ASP B O 1
ATOM 765 N N . VAL B 1 18 ? -18.447 16.701 -13.660 1.00 28.90 59 VAL B N 1
ATOM 766 C CA . VAL B 1 18 ? -17.231 17.494 -13.811 1.00 28.14 59 VAL B CA 1
ATOM 767 C C . VAL B 1 18 ? -17.434 18.894 -13.224 1.00 27.61 59 VAL B C 1
ATOM 768 O O . VAL B 1 18 ? -16.575 19.400 -12.501 1.00 27.05 59 VAL B O 1
ATOM 772 N N . LEU B 1 19 ? -18.573 19.511 -13.522 1.00 27.92 60 LEU B N 1
ATOM 773 C CA . LEU B 1 19 ? -18.861 20.839 -12.993 1.00 31.53 60 LEU B CA 1
ATOM 774 C C . LEU B 1 19 ? -18.992 20.818 -11.468 1.00 32.18 60 LEU B C 1
ATOM 775 O O . LEU B 1 19 ? -18.598 21.775 -10.791 1.00 30.74 60 LEU B O 1
ATOM 780 N N . VAL B 1 20 ? -19.542 19.728 -10.933 1.00 31.42 61 VAL B N 1
ATOM 781 C CA . VAL B 1 20 ? -19.703 19.591 -9.486 1.00 32.09 61 VAL B CA 1
ATOM 782 C C . VAL B 1 20 ? -18.318 19.536 -8.851 1.00 30.84 61 VAL B C 1
ATOM 783 O O . VAL B 1 20 ? -18.064 20.182 -7.835 1.00 30.02 61 VAL B O 1
ATOM 787 N N . PHE B 1 21 ? -17.423 18.758 -9.458 1.00 28.07 62 PHE B N 1
ATOM 788 C CA . PHE B 1 21 ? -16.074 18.643 -8.953 1.00 28.71 62 PHE B CA 1
ATOM 789 C C . PHE B 1 21 ? -15.374 20.007 -8.940 1.00 28.11 62 PHE B C 1
ATOM 790 O O . PHE B 1 21 ? -14.760 20.388 -7.945 1.00 26.92 62 PHE B O 1
ATOM 798 N N . LEU B 1 22 ? -15.464 20.741 -10.044 1.00 27.11 63 LEU B N 1
ATOM 799 C CA . LEU B 1 22 ? -14.817 22.044 -10.109 1.00 28.07 63 LEU B CA 1
ATOM 800 C C . LEU B 1 22 ? -15.380 23.036 -9.085 1.00 27.24 63 LEU B C 1
ATOM 801 O O . LEU B 1 22 ? -14.620 23.790 -8.491 1.00 25.53 63 LEU B O 1
ATOM 806 N N . ARG B 1 23 ? -16.694 23.035 -8.860 1.00 27.82 64 ARG B N 1
ATOM 807 C CA . ARG B 1 23 ? -17.270 23.953 -7.868 1.00 29.65 64 ARG B CA 1
ATOM 808 C C . ARG B 1 23 ? -16.726 23.586 -6.494 1.00 30.05 64 ARG B C 1
ATOM 809 O O . ARG B 1 23 ? -16.432 24.451 -5.671 1.00 28.90 64 ARG B O 1
ATOM 817 N N . PHE B 1 24 ? -16.609 22.284 -6.253 1.00 28.76 65 PHE B N 1
ATOM 818 C CA . PHE B 1 24 ? -16.073 21.782 -5.005 1.00 31.06 65 PHE B CA 1
ATOM 819 C C . PHE B 1 24 ? -14.663 22.337 -4.821 1.00 30.92 65 PHE B C 1
ATOM 820 O O . PHE B 1 24 ? -14.315 22.840 -3.755 1.00 30.56 65 PHE B O 1
ATOM 828 N N . CYS B 1 25 ? -13.853 22.240 -5.869 1.00 30.47 66 CYS B N 1
ATOM 829 C CA . CYS B 1 25 ? -12.474 22.722 -5.813 1.00 30.89 66 CYS B CA 1
ATOM 830 C C . CYS B 1 25 ? -12.385 24.231 -5.596 1.00 28.99 66 CYS B C 1
ATOM 831 O O . CYS B 1 25 ? -11.585 24.709 -4.792 1.00 28.13 66 CYS B O 1
ATOM 834 N N . VAL B 1 26 ? -13.208 24.977 -6.319 1.00 28.71 67 VAL B N 1
ATOM 835 C CA . VAL B 1 26 ? -13.213 26.420 -6.193 1.00 29.91 67 VAL B CA 1
ATOM 836 C C . VAL B 1 26 ? -13.490 26.823 -4.748 1.00 31.38 67 VAL B C 1
ATOM 837 O O . VAL B 1 26 ? -12.879 27.752 -4.231 1.00 30.63 67 VAL B O 1
ATOM 841 N N . ARG B 1 27 ? -14.397 26.103 -4.096 1.00 32.30 68 ARG B N 1
ATOM 842 C CA . ARG B 1 27 ? -14.754 26.405 -2.718 1.00 34.64 68 ARG B CA 1
ATOM 843 C C . ARG B 1 27 ? -13.707 25.876 -1.749 1.00 34.43 68 ARG B C 1
ATOM 844 O O . ARG B 1 27 ? -13.294 26.570 -0.823 1.00 33.40 68 ARG B O 1
ATOM 852 N N . GLU B 1 28 ? -13.273 24.643 -1.974 1.00 32.44 69 GLU B N 1
ATOM 853 C CA . GLU B 1 28 ? -12.275 24.015 -1.119 1.00 33.92 69 GLU B CA 1
ATOM 854 C C . GLU B 1 28 ? -10.929 24.727 -1.095 1.00 29.80 69 GLU B C 1
ATOM 855 O O . GLU B 1 28 ? -10.272 24.799 -0.061 1.00 27.04 69 GLU B O 1
ATOM 861 N N . PHE B 1 29 ? -10.515 25.257 -2.234 1.00 27.07 70 PHE B N 1
ATOM 862 C CA . PHE B 1 29 ? -9.223 25.914 -2.305 1.00 25.19 70 PHE B CA 1
ATOM 863 C C . PHE B 1 29 ? -9.303 27.429 -2.393 1.00 26.42 70 PHE B C 1
ATOM 864 O O . PHE B 1 29 ? -8.300 28.089 -2.667 1.00 26.50 70 PHE B O 1
ATOM 872 N N . ASP B 1 30 ? -10.497 27.968 -2.159 1.00 25.43 71 ASP B N 1
ATOM 873 C CA . ASP B 1 30 ? -10.719 29.415 -2.187 1.00 28.65 71 ASP B CA 1
ATOM 874 C C . ASP B 1 30 ? -10.099 30.019 -3.445 1.00 29.16 71 ASP B C 1
ATOM 875 O O . ASP B 1 30 ? -9.331 30.982 -3.377 1.00 28.88 71 ASP B O 1
ATOM 880 N N . LEU B 1 31 ? -10.428 29.434 -4.593 1.00 29.09 72 LEU B N 1
ATOM 881 C CA . LEU B 1 31 ? -9.911 29.909 -5.872 1.00 31.51 72 LEU B CA 1
ATOM 882 C C . LEU B 1 31 ? -10.806 31.032 -6.378 1.00 33.77 72 LEU B C 1
ATOM 883 O O . LEU B 1 31 ? -12.000 31.067 -6.092 1.00 33.28 72 LEU B O 1
ATOM 888 N N . PRO B 1 32 ? -10.235 31.980 -7.126 1.00 36.68 73 PRO B N 1
ATOM 889 C CA . PRO B 1 32 ? -11.085 33.058 -7.628 1.00 37.62 73 PRO B CA 1
ATOM 890 C C . PRO B 1 32 ? -12.086 32.451 -8.613 1.00 39.04 73 PRO B C 1
ATOM 891 O O . PRO B 1 32 ? -11.972 31.271 -8.971 1.00 37.28 73 PRO B O 1
ATOM 895 N N . LYS B 1 33 ? -13.068 33.243 -9.028 1.00 39.97 74 LYS B N 1
ATOM 896 C CA . LYS B 1 33 ? -14.084 32.773 -9.964 1.00 44.38 74 LYS B CA 1
ATOM 897 C C . LYS B 1 33 ? -13.437 32.032 -11.121 1.00 45.01 74 LYS B C 1
ATOM 898 O O . LYS B 1 33 ? -12.567 32.565 -11.803 1.00 44.36 74 LYS B O 1
ATOM 904 N N . LEU B 1 34 ? -13.872 30.795 -11.331 1.00 45.98 75 LEU B N 1
ATOM 905 C CA . LEU B 1 34 ? -13.343 29.956 -12.398 1.00 46.18 75 LEU B CA 1
ATOM 906 C C . LEU B 1 34 ? -14.258 30.090 -13.615 1.00 45.47 75 LEU B C 1
ATOM 907 O O . LEU B 1 34 ? -15.468 30.274 -13.474 1.00 46.28 75 LEU B O 1
ATOM 912 N N . ASP B 1 35 ? -13.680 30.007 -14.807 1.00 45.21 76 ASP B N 1
ATOM 913 C CA . ASP B 1 35 ? -14.465 30.106 -16.033 1.00 45.38 76 ASP B CA 1
ATOM 914 C C . ASP B 1 35 ? -14.854 28.703 -16.484 1.00 43.59 76 ASP B C 1
ATOM 915 O O . ASP B 1 35 ? -14.064 27.992 -17.106 1.00 41.50 76 ASP B O 1
ATOM 920 N N . PHE B 1 36 ? -16.084 28.313 -16.167 1.00 42.84 77 PHE B N 1
ATOM 921 C CA . PHE B 1 36 ? -16.571 26.982 -16.498 1.00 42.30 77 PHE B CA 1
ATOM 922 C C . PHE B 1 36 ? -16.797 26.684 -17.976 1.00 41.52 77 PHE B C 1
ATOM 923 O O . PHE B 1 36 ? -16.984 25.525 -18.342 1.00 41.13 77 PHE B O 1
ATOM 931 N N . ASP B 1 37 ? -16.781 27.711 -18.822 1.00 41.18 78 ASP B N 1
ATOM 932 C CA . ASP B 1 37 ? -16.964 27.494 -20.258 1.00 43.19 78 ASP B CA 1
ATOM 933 C C . ASP B 1 37 ? -15.805 26.668 -20.807 1.00 41.53 78 ASP B C 1
ATOM 934 O O . ASP B 1 37 ? -15.910 26.069 -21.874 1.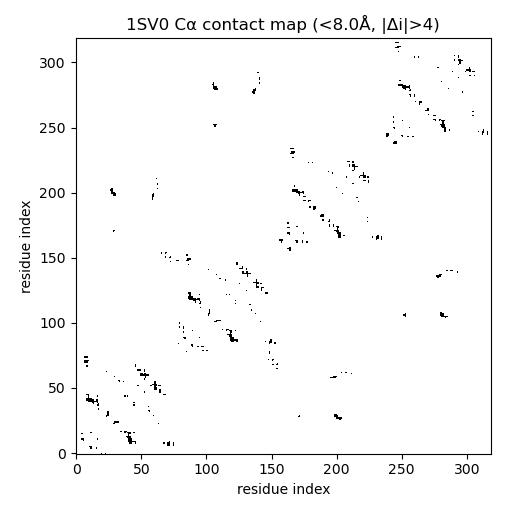00 42.77 78 ASP B O 1
ATOM 939 N N . LEU B 1 38 ? -14.702 26.638 -20.067 1.00 39.93 79 LEU B N 1
ATOM 940 C CA . LEU B 1 38 ? -13.522 25.901 -20.486 1.00 39.35 79 LEU B CA 1
ATOM 941 C C . LEU B 1 38 ? -13.517 24.452 -20.011 1.00 39.47 79 LEU B C 1
ATOM 942 O O . LEU B 1 38 ? -12.581 23.704 -20.296 1.00 38.19 79 LEU B O 1
ATOM 947 N N . PHE B 1 39 ? -14.558 24.047 -19.295 1.00 39.77 80 PHE B N 1
ATOM 948 C CA . PHE B 1 39 ? -14.617 22.673 -18.808 1.00 41.55 80 PHE B CA 1
ATOM 949 C C . PHE B 1 39 ? -15.923 21.955 -19.132 1.00 42.74 80 PHE B C 1
ATOM 950 O O . PHE B 1 39 ? -16.465 21.228 -18.295 1.00 42.92 80 PHE B O 1
ATOM 958 N N . GLN B 1 40 ? -16.430 22.171 -20.342 1.00 42.53 81 GLN B N 1
ATOM 959 C CA . GLN B 1 40 ? -17.658 21.519 -20.786 1.00 43.00 81 GLN B CA 1
ATOM 960 C C . GLN B 1 40 ? -17.213 20.196 -21.396 1.00 41.29 81 GLN B C 1
ATOM 961 O O . GLN B 1 40 ? -17.028 20.092 -22.609 1.00 42.41 81 GLN B O 1
ATOM 967 N N . MET B 1 41 ? -17.026 19.191 -20.548 1.00 39.74 82 MET B N 1
ATOM 968 C CA . MET B 1 41 ? -16.568 17.881 -20.995 1.00 38.82 82 MET B CA 1
ATOM 969 C C . MET B 1 41 ? -16.888 16.852 -19.921 1.00 38.13 82 MET B C 1
ATOM 970 O O . MET B 1 41 ? -17.212 17.216 -18.785 1.00 38.38 82 MET B O 1
ATOM 975 N N . ASN B 1 42 ? -16.799 15.571 -20.264 1.00 36.46 83 ASN B N 1
ATOM 976 C CA . ASN B 1 42 ? -17.072 14.533 -19.279 1.00 36.34 83 ASN B CA 1
ATOM 977 C C . ASN B 1 42 ? -15.794 14.122 -18.566 1.00 35.70 83 ASN B C 1
ATOM 978 O O . ASN B 1 42 ? -14.721 14.654 -18.847 1.00 34.41 83 ASN B O 1
ATOM 983 N N . GLY B 1 43 ? -15.920 13.175 -17.642 1.00 35.82 84 GLY B N 1
ATOM 984 C CA . GLY B 1 43 ? -14.773 12.713 -16.882 1.00 36.72 84 GLY B CA 1
ATOM 985 C C . GLY B 1 43 ? -13.689 12.058 -17.713 1.00 37.35 84 GLY B C 1
ATOM 986 O O . GLY B 1 43 ? -12.505 12.152 -17.371 1.00 33.37 84 GLY B O 1
ATOM 987 N N . LYS B 1 44 ? -14.086 11.389 -18.794 1.00 38.10 85 LYS B N 1
ATOM 988 C CA . LYS B 1 44 ? -13.127 10.723 -19.671 1.00 40.59 85 LYS B CA 1
ATOM 989 C C . LYS B 1 44 ? -12.115 11.734 -20.196 1.00 39.06 85 LYS B C 1
ATOM 990 O O . LYS B 1 44 ? -10.909 11.498 -20.155 1.00 38.28 85 LYS B O 1
ATOM 996 N N . ARG B 1 45 ? -12.610 12.866 -20.680 1.00 38.53 86 ARG B N 1
ATOM 997 C CA . ARG B 1 45 ? -11.736 13.901 -21.217 1.00 38.25 86 ARG B CA 1
ATOM 998 C C . ARG B 1 45 ? -10.990 14.667 -20.122 1.00 37.18 86 ARG B C 1
ATOM 999 O O . ARG B 1 45 ? -9.813 14.998 -20.280 1.00 37.04 86 ARG B O 1
ATOM 1007 N N . LEU B 1 46 ? -11.671 14.946 -19.013 1.00 34.72 87 LEU B N 1
ATOM 1008 C CA . LEU B 1 46 ? -11.060 15.686 -17.910 1.00 34.55 87 LEU B CA 1
ATOM 1009 C C . LEU B 1 46 ? -9.819 14.961 -17.390 1.00 33.85 87 LEU B C 1
ATOM 1010 O O . LEU B 1 46 ? -8.781 15.583 -17.161 1.00 34.35 87 LEU B O 1
ATOM 1015 N N . CYS B 1 47 ? -9.934 13.648 -17.213 1.00 33.38 88 CYS B N 1
ATOM 1016 C CA . CYS B 1 47 ? -8.839 12.821 -16.711 1.00 35.39 88 CYS B CA 1
ATOM 1017 C C . CYS B 1 47 ? -7.703 12.601 -17.711 1.00 36.72 88 CYS B C 1
ATOM 1018 O O . CYS B 1 47 ? -6.675 12.024 -17.371 1.00 35.91 88 CYS B O 1
ATOM 1021 N N . LEU B 1 48 ? -7.895 13.047 -18.947 1.00 38.28 89 LEU B N 1
ATOM 1022 C CA . LEU B 1 48 ? -6.867 12.903 -19.975 1.00 40.72 89 LEU B CA 1
ATOM 1023 C C . LEU B 1 48 ? -6.055 14.191 -20.050 1.00 40.42 89 LEU B C 1
ATOM 1024 O O . LEU B 1 48 ? -4.987 14.225 -20.649 1.00 40.96 89 LEU B O 1
ATOM 1029 N N . LEU B 1 49 ? -6.566 15.250 -19.430 1.00 40.86 90 LEU B N 1
ATOM 1030 C CA . LEU B 1 49 ? -5.883 16.535 -19.454 1.00 41.35 90 LEU B CA 1
ATOM 1031 C C . LEU B 1 49 ? -4.541 16.523 -18.727 1.00 42.66 90 LEU B C 1
ATOM 1032 O O . LEU B 1 49 ? -4.400 15.934 -17.653 1.00 41.66 90 LEU B O 1
ATOM 1037 N N . THR B 1 50 ? -3.558 17.177 -19.336 1.00 42.26 91 THR B N 1
ATOM 1038 C CA . THR B 1 50 ? -2.216 17.281 -18.775 1.00 43.50 91 THR B CA 1
ATOM 1039 C C . THR B 1 50 ? -2.187 18.499 -17.862 1.00 42.95 91 THR B C 1
ATOM 1040 O O . THR B 1 50 ? -3.141 19.276 -17.830 1.00 42.54 91 THR B O 1
ATOM 1044 N N . ARG B 1 51 ? -1.100 18.672 -17.119 1.00 43.19 92 ARG B N 1
ATOM 1045 C CA . ARG B 1 51 ? -1.002 19.832 -16.247 1.00 43.82 92 ARG B CA 1
ATOM 1046 C C . ARG B 1 51 ? -1.064 21.087 -17.110 1.00 42.28 92 ARG B C 1
ATOM 1047 O O . ARG B 1 51 ? -1.722 22.060 -16.754 1.00 41.84 92 ARG B O 1
ATOM 1055 N N . ALA B 1 52 ? -0.379 21.054 -18.252 1.00 41.97 93 ALA B N 1
ATOM 1056 C CA . ALA B 1 52 ? -0.372 22.192 -19.169 1.00 42.43 93 ALA B CA 1
ATOM 1057 C C . ALA B 1 52 ? -1.811 22.532 -19.557 1.00 41.85 93 ALA B C 1
ATOM 1058 O O . ALA B 1 52 ? -2.221 23.695 -19.502 1.00 40.97 93 ALA B O 1
ATOM 1060 N N . ASP B 1 53 ? -2.571 21.511 -19.951 1.00 41.56 94 ASP B N 1
ATOM 1061 C CA . ASP B 1 53 ? -3.975 21.693 -20.323 1.00 41.39 94 ASP B CA 1
ATOM 1062 C C . ASP B 1 53 ? -4.723 22.439 -19.220 1.00 39.94 94 ASP B C 1
ATOM 1063 O O . ASP B 1 53 ? -5.401 23.435 -19.481 1.00 38.40 94 ASP B O 1
ATOM 1068 N N . PHE B 1 54 ? -4.616 21.941 -17.991 1.00 38.74 95 PHE B N 1
ATOM 1069 C CA . PHE B 1 54 ? -5.283 22.592 -16.872 1.00 37.97 95 PHE B CA 1
ATOM 1070 C C . PHE B 1 54 ? -4.690 23.981 -16.719 1.00 38.44 95 PHE B C 1
ATOM 1071 O O . PHE B 1 54 ? -5.407 24.946 -16.464 1.00 37.53 95 PHE B O 1
ATOM 1079 N N . GLY B 1 55 ? -3.373 24.071 -16.884 1.00 39.97 96 GLY B N 1
ATOM 1080 C CA . GLY B 1 55 ? -2.693 25.347 -16.763 1.00 41.00 96 GLY B CA 1
ATOM 1081 C C . GLY B 1 55 ? -3.255 26.397 -17.701 1.00 43.46 96 GLY B C 1
ATOM 1082 O O . GLY B 1 55 ? -3.535 27.520 -17.283 1.00 42.58 96 GLY B O 1
ATOM 1083 N N . HIS B 1 56 ? -3.422 26.042 -18.972 1.00 44.80 97 HIS B N 1
ATOM 1084 C CA . HIS B 1 56 ? -3.961 26.989 -19.942 1.00 46.79 97 HIS B CA 1
ATOM 1085 C C . HIS B 1 56 ? -5.387 27.369 -19.568 1.00 47.74 97 HIS B C 1
ATOM 1086 O O . HIS B 1 56 ? -5.786 28.526 -19.709 1.00 48.96 97 HIS B O 1
ATOM 1093 N N . ARG B 1 57 ? -6.149 26.385 -19.096 1.00 48.18 98 ARG B N 1
ATOM 1094 C CA . ARG B 1 57 ? -7.538 26.597 -18.701 1.00 48.42 98 ARG B CA 1
ATOM 1095 C C . ARG B 1 57 ? -7.631 27.369 -17.382 1.00 49.60 98 ARG B C 1
ATOM 1096 O O . ARG B 1 57 ? -8.506 28.219 -17.215 1.00 49.80 98 ARG B O 1
ATOM 1104 N N . CYS B 1 58 ? -6.726 27.074 -16.449 1.00 50.97 99 CYS B N 1
ATOM 1105 C CA . CYS B 1 58 ? -6.711 27.738 -15.144 1.00 51.91 99 CYS B CA 1
ATOM 1106 C C . CYS B 1 58 ? -5.317 28.292 -14.848 1.00 52.32 99 CYS B C 1
ATOM 1107 O O . CYS B 1 58 ? -4.396 27.548 -14.489 1.00 51.87 99 CYS B O 1
ATOM 1110 N N . PRO B 1 59 ? -5.164 29.620 -14.954 1.00 51.20 100 PRO B N 1
ATOM 1111 C CA . PRO B 1 59 ? -3.930 30.378 -14.736 1.00 50.32 100 PRO B CA 1
ATOM 1112 C C . PRO B 1 59 ? -3.045 29.980 -13.562 1.00 47.15 100 PRO B C 1
ATOM 1113 O O . PRO B 1 59 ? -2.005 29.346 -13.742 1.00 49.36 100 PRO B O 1
ATOM 1117 N N . GLY B 1 60 ? -3.455 30.356 -12.359 1.00 43.88 101 GLY B N 1
ATOM 1118 C CA . GLY B 1 60 ? -2.628 30.063 -11.201 1.00 40.51 101 GLY B CA 1
ATOM 1119 C C . GLY B 1 60 ? -2.915 28.827 -10.380 1.00 37.02 101 GLY B C 1
ATOM 1120 O O . GLY B 1 60 ? -2.329 28.666 -9.310 1.00 37.92 101 GLY B O 1
ATOM 1121 N N . ALA B 1 61 ? -3.787 27.941 -10.845 1.00 34.35 102 ALA B N 1
ATOM 1122 C CA . ALA B 1 61 ? -4.061 26.769 -10.038 1.00 34.95 102 ALA B CA 1
ATOM 1123 C C . ALA B 1 61 ? -4.384 25.491 -10.797 1.00 34.79 102 ALA B C 1
ATOM 1124 O O . ALA B 1 61 ? -4.813 24.505 -10.192 1.00 33.69 102 ALA B O 1
ATOM 1126 N N . GLY B 1 62 ? -4.163 25.502 -12.111 1.00 33.69 103 GLY B N 1
ATOM 1127 C CA . GLY B 1 62 ? -4.430 24.324 -12.905 1.00 33.55 103 GLY B CA 1
ATOM 1128 C C . GLY B 1 62 ? -3.555 23.168 -12.458 1.00 34.03 103 GLY B C 1
ATOM 1129 O O . GLY B 1 62 ? -4.005 22.018 -12.443 1.00 32.81 103 GLY B O 1
ATOM 1130 N N . ASP B 1 63 ? -2.305 23.452 -12.092 1.00 32.80 104 ASP B N 1
ATOM 1131 C CA . ASP B 1 63 ? -1.444 22.365 -11.661 1.00 34.55 104 ASP B CA 1
ATOM 1132 C C . ASP B 1 63 ? -1.951 21.729 -10.373 1.00 34.06 104 ASP B C 1
ATOM 1133 O O . ASP B 1 63 ? -1.803 20.518 -10.185 1.00 35.90 104 ASP B O 1
ATOM 1138 N N . VAL B 1 64 ? -2.602 22.502 -9.511 1.00 32.66 105 VAL B N 1
ATOM 1139 C CA . VAL B 1 64 ? -3.128 21.910 -8.286 1.00 31.93 105 VAL B CA 1
ATOM 1140 C C . VAL B 1 64 ? -4.331 21.033 -8.628 1.00 31.62 105 VAL B C 1
ATOM 1141 O O . VAL B 1 64 ? -4.392 19.870 -8.224 1.00 30.87 105 VAL B O 1
ATOM 1145 N N . LEU B 1 65 ? -5.278 21.590 -9.377 1.00 30.07 106 LEU B N 1
ATOM 1146 C CA . LEU B 1 65 ? -6.470 20.850 -9.778 1.00 30.88 106 LEU B CA 1
ATOM 1147 C C . LEU B 1 65 ? -6.082 19.517 -10.418 1.00 29.86 106 LEU B C 1
ATOM 1148 O O . LEU B 1 65 ? -6.659 18.473 -10.110 1.00 29.76 106 LEU B O 1
ATOM 1153 N N . HIS B 1 66 ? -5.097 19.559 -11.308 1.00 29.45 107 HIS B N 1
ATOM 1154 C CA . HIS B 1 66 ? -4.639 18.357 -11.984 1.00 29.69 107 HIS B CA 1
ATOM 1155 C C . HIS B 1 66 ? -4.150 17.276 -11.010 1.00 29.73 107 HIS B C 1
ATOM 1156 O O . HIS B 1 66 ? -4.581 16.119 -11.078 1.00 28.15 107 HIS B O 1
ATOM 1163 N N . ASN B 1 67 ? -3.252 17.647 -10.106 1.00 29.21 108 ASN B N 1
ATOM 1164 C CA . ASN B 1 67 ? -2.725 16.688 -9.151 1.00 30.12 108 ASN B CA 1
ATOM 1165 C C . ASN B 1 67 ? -3.842 16.135 -8.274 1.00 29.72 108 ASN B C 1
ATOM 1166 O O . ASN B 1 67 ? -3.870 14.940 -7.970 1.00 29.40 108 ASN B O 1
ATOM 1171 N N . VAL B 1 68 ? -4.773 17.004 -7.890 1.00 28.31 109 VAL B N 1
ATOM 1172 C CA . VAL B 1 68 ? -5.910 16.588 -7.080 1.00 29.86 109 VAL B CA 1
ATOM 1173 C C . VAL B 1 68 ? -6.681 15.511 -7.840 1.00 29.75 109 VAL B C 1
ATOM 1174 O O . VAL B 1 68 ? -6.896 14.414 -7.329 1.00 29.55 109 VAL B O 1
ATOM 1178 N N . LEU B 1 69 ? -7.083 15.827 -9.069 1.00 28.79 110 LEU B N 1
ATOM 1179 C CA . LEU B 1 69 ? -7.821 14.873 -9.887 1.00 26.72 110 LEU B CA 1
ATOM 1180 C C . LEU B 1 69 ? -7.041 13.571 -10.056 1.00 28.63 110 LEU B C 1
ATOM 1181 O O . LEU B 1 69 ? -7.590 12.483 -9.884 1.00 27.67 110 LEU B O 1
ATOM 1186 N N . GLN B 1 70 ? -5.756 13.673 -10.384 1.00 30.81 111 GLN B N 1
ATOM 1187 C CA . GLN B 1 70 ? -4.952 12.466 -10.580 1.00 34.75 111 GLN B CA 1
ATOM 1188 C C . GLN B 1 70 ? -4.868 11.605 -9.321 1.00 34.99 111 GLN B C 1
ATOM 1189 O O . GLN B 1 70 ? -4.817 10.373 -9.401 1.00 34.80 111 GLN B O 1
ATOM 1195 N N . MET B 1 71 ? -4.865 12.254 -8.162 1.00 35.51 112 MET B N 1
ATOM 1196 C CA . MET B 1 71 ? -4.811 11.532 -6.897 1.00 36.75 112 MET B CA 1
ATOM 1197 C C . MET B 1 71 ? -6.146 10.803 -6.694 1.00 36.20 112 MET B C 1
ATOM 1198 O O . MET B 1 71 ? -6.191 9.718 -6.110 1.00 33.68 112 MET B O 1
ATOM 1203 N N . LEU B 1 72 ? -7.232 11.398 -7.186 1.00 36.62 113 LEU B N 1
ATOM 1204 C CA . LEU B 1 72 ? -8.553 10.785 -7.068 1.00 35.99 113 LEU B CA 1
ATOM 1205 C C . LEU B 1 72 ? -8.655 9.530 -7.927 1.00 37.02 113 LEU B C 1
ATOM 1206 O O . LEU B 1 72 ? -9.264 8.542 -7.518 1.00 36.08 113 LEU B O 1
ATOM 1211 N N . ILE B 1 73 ? -8.077 9.570 -9.123 1.00 37.12 114 ILE B N 1
ATOM 1212 C CA . ILE B 1 73 ? -8.100 8.395 -9.986 1.00 38.65 114 ILE B CA 1
ATOM 1213 C C . ILE B 1 73 ? -7.356 7.271 -9.262 1.00 39.92 114 ILE B C 1
ATOM 1214 O O . ILE B 1 73 ? -7.839 6.141 -9.196 1.00 39.28 114 ILE B O 1
ATOM 1219 N N . ILE B 1 74 ? -6.187 7.596 -8.714 1.00 41.82 115 ILE B N 1
ATOM 1220 C CA . ILE B 1 74 ? -5.375 6.625 -7.979 1.00 44.83 115 ILE B CA 1
ATOM 1221 C C . ILE B 1 74 ? -6.181 6.021 -6.837 1.00 45.83 115 ILE B C 1
ATOM 1222 O O . ILE B 1 74 ? -6.138 4.815 -6.597 1.00 45.78 115 ILE B O 1
ATOM 1227 N N . GLU B 1 75 ? -6.915 6.874 -6.133 1.00 46.86 116 GLU B N 1
ATOM 1228 C CA . GLU B 1 75 ? -7.728 6.430 -5.012 1.00 49.33 116 GLU B CA 1
ATOM 1229 C C . GLU B 1 75 ? -8.891 5.524 -5.404 1.00 51.02 116 GLU B C 1
ATOM 1230 O O . GLU B 1 75 ? -9.317 4.686 -4.612 1.00 50.57 116 GLU B O 1
ATOM 1236 N N . SER B 1 76 ? -9.410 5.680 -6.616 1.00 53.09 117 SER B N 1
ATOM 1237 C CA . SER B 1 76 ? -10.519 4.836 -7.047 1.00 58.06 117 SER B CA 1
ATOM 1238 C C . SER B 1 76 ? -10.022 3.420 -7.321 1.00 61.41 117 SER B C 1
ATOM 1239 O O . SER B 1 76 ? -10.807 2.477 -7.356 1.00 62.05 117 SER B O 1
ATOM 1242 N N . HIS B 1 77 ? -8.712 3.282 -7.512 1.00 66.40 118 HIS B N 1
ATOM 1243 C CA . HIS B 1 77 ? -8.099 1.983 -7.777 1.00 71.15 118 HIS B CA 1
ATOM 1244 C C . HIS B 1 77 ? -8.038 1.168 -6.493 1.00 74.48 118 HIS B C 1
ATOM 1245 O O . HIS B 1 77 ? -8.173 -0.054 -6.521 1.00 75.42 118 HIS B O 1
ATOM 1252 N N . SER B 1 78 ? -7.828 1.845 -5.367 1.00 78.25 119 SER B N 1
ATOM 1253 C CA . SER B 1 78 ? -7.797 1.164 -4.078 1.00 81.61 119 SER B CA 1
ATOM 1254 C C . SER B 1 78 ? -9.262 0.846 -3.787 1.00 83.31 119 SER B C 1
ATOM 1255 O O . SER B 1 78 ? -9.645 0.509 -2.664 1.00 83.90 119 SER B O 1
ATOM 1258 N N . ARG B 1 79 ? -10.066 0.973 -4.839 1.00 85.08 120 ARG B N 1
ATOM 1259 C CA . ARG B 1 79 ? -11.500 0.724 -4.815 1.00 86.63 120 ARG B CA 1
ATOM 1260 C C . ARG B 1 79 ? -12.263 1.741 -3.972 1.00 86.92 120 ARG B C 1
ATOM 1261 O O . ARG B 1 79 ? -11.606 2.571 -3.310 1.00 87.27 120 ARG B O 1
ATOM 1269 N N . PRO C 2 1 ? 5.081 -21.323 16.838 1.00 53.24 94 PRO C N 1
ATOM 1270 C CA . PRO C 2 1 ? 3.833 -21.611 17.580 1.00 52.73 94 PRO C CA 1
ATOM 1271 C C . PRO C 2 1 ? 2.727 -21.990 16.601 1.00 52.31 94 PRO C C 1
ATOM 1272 O O . PRO C 2 1 ? 2.207 -21.139 15.874 1.00 52.21 94 PRO C O 1
ATOM 1276 N N . LEU C 2 2 ? 2.378 -23.273 16.589 1.00 51.29 95 LEU C N 1
ATOM 1277 C CA . LEU C 2 2 ? 1.348 -23.795 15.695 1.00 50.28 95 LEU C CA 1
ATOM 1278 C C . LEU C 2 2 ? 0.049 -24.101 16.426 1.00 49.62 95 LEU C C 1
ATOM 1279 O O . LEU C 2 2 ? 0.041 -24.317 17.638 1.00 51.71 95 LEU C O 1
ATOM 1284 N N . GLY C 2 3 ? -1.049 -24.118 15.681 1.00 47.74 96 GLY C N 1
ATOM 1285 C CA . GLY C 2 3 ? -2.337 -24.424 16.270 1.00 46.20 96 GLY C CA 1
ATOM 1286 C C . GLY C 2 3 ? -2.594 -25.913 16.164 1.00 45.60 96 GLY C C 1
ATOM 1287 O O . GLY C 2 3 ? -1.737 -26.663 15.692 1.00 42.33 96 GLY C O 1
ATOM 1288 N N . SER C 2 4 ? -3.770 -26.347 16.601 1.00 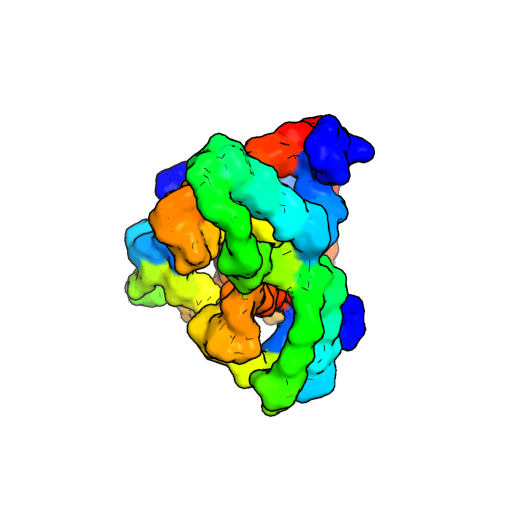47.00 97 SER C N 1
ATOM 1289 C CA . SER C 2 4 ? -4.120 -27.758 16.540 1.00 47.90 97 SER C CA 1
ATOM 1290 C C . SER C 2 4 ? -3.826 -28.311 15.144 1.00 48.18 97 SER C C 1
ATOM 1291 O O . SER C 2 4 ? -3.221 -29.378 14.999 1.00 49.01 97 SER C O 1
ATOM 1294 N N . ASP C 2 5 ? -4.220 -27.548 14.128 1.00 45.73 98 ASP C N 1
ATOM 1295 C CA . ASP C 2 5 ? -4.085 -27.941 12.724 1.00 44.90 98 ASP C CA 1
ATOM 1296 C C . ASP C 2 5 ? -2.749 -27.957 11.982 1.00 43.84 98 ASP C C 1
ATOM 1297 O O . ASP C 2 5 ? -2.730 -28.249 10.788 1.00 45.14 98 ASP C O 1
ATOM 1302 N N . GLY C 2 6 ? -1.642 -27.661 12.648 1.00 42.19 99 GLY C N 1
ATOM 1303 C CA . GLY C 2 6 ? -0.374 -27.668 11.940 1.00 42.69 99 GLY C CA 1
ATOM 1304 C C . GLY C 2 6 ? -0.059 -26.289 11.398 1.00 40.00 99 GLY C C 1
ATOM 1305 O O . GLY C 2 6 ? 1.041 -26.039 10.904 1.00 41.90 99 GLY C O 1
ATOM 1306 N N . LEU C 2 7 ? -1.038 -25.395 11.497 1.00 38.93 100 LEU C N 1
ATOM 1307 C CA . LEU C 2 7 ? -0.885 -24.026 11.018 1.00 38.16 100 LEU C CA 1
ATOM 1308 C C . LEU C 2 7 ? -0.500 -23.058 12.132 1.00 37.39 100 LEU C C 1
ATOM 1309 O O . LEU C 2 7 ? -1.028 -23.115 13.243 1.00 36.08 100 LEU C O 1
ATOM 1314 N N . PRO C 2 8 ? 0.438 -22.150 11.840 1.00 36.67 101 PRO C N 1
ATOM 1315 C CA . PRO C 2 8 ? 0.862 -21.179 12.851 1.00 36.79 101 PRO C CA 1
ATOM 1316 C C . PRO C 2 8 ? -0.346 -20.371 13.319 1.00 36.95 101 PRO C C 1
ATOM 1317 O O . PRO C 2 8 ? -1.196 -19.981 12.513 1.00 37.08 101 PRO C O 1
ATOM 1321 N N . LEU C 2 9 ? -0.418 -20.141 14.626 1.00 36.24 102 LEU C N 1
ATOM 1322 C CA . LEU C 2 9 ? -1.507 -19.387 15.234 1.00 37.54 102 LEU C CA 1
ATOM 1323 C C . LEU C 2 9 ? -1.668 -17.995 14.636 1.00 37.49 102 LEU C C 1
ATOM 1324 O O . LEU C 2 9 ? -2.785 -17.509 14.499 1.00 38.84 102 LEU C O 1
ATOM 1329 N N . ASP C 2 10 ? -0.556 -17.351 14.285 1.00 37.76 103 ASP C N 1
ATOM 1330 C CA . ASP C 2 10 ? -0.613 -16.011 13.697 1.00 38.04 103 ASP C CA 1
ATOM 1331 C C . ASP C 2 10 ? -0.574 -16.140 12.171 1.00 36.14 103 ASP C C 1
ATOM 1332 O O . ASP C 2 10 ? 0.457 -16.484 11.604 1.00 35.68 103 ASP C O 1
ATOM 1337 N N . PRO C 2 11 ? -1.698 -15.857 11.494 1.00 37.63 104 PRO C N 1
ATOM 1338 C CA . PRO C 2 11 ? -1.828 -15.934 10.029 1.00 36.78 104 PRO C CA 1
ATOM 1339 C C . PRO C 2 11 ? -0.769 -15.115 9.277 1.00 37.91 104 PRO C C 1
ATOM 1340 O O . PRO C 2 11 ? -0.462 -15.388 8.109 1.00 35.47 104 PRO C O 1
ATOM 1344 N N . ARG C 2 12 ? -0.223 -14.104 9.948 1.00 36.27 105 ARG C N 1
ATOM 1345 C CA . ARG C 2 12 ? 0.801 -13.262 9.342 1.00 36.38 105 ARG C CA 1
ATOM 1346 C C . ARG C 2 12 ? 2.122 -14.009 9.211 1.00 35.00 105 ARG C C 1
ATOM 1347 O O . ARG C 2 12 ? 3.015 -13.585 8.484 1.00 34.58 105 ARG C O 1
ATOM 1355 N N . ASP C 2 13 ? 2.250 -15.130 9.911 1.00 34.92 106 ASP C N 1
ATOM 1356 C CA . ASP C 2 13 ? 3.469 -15.920 9.823 1.00 34.73 106 ASP C CA 1
ATOM 1357 C C . ASP C 2 13 ? 3.317 -17.026 8.776 1.00 32.81 106 ASP C C 1
ATOM 1358 O O . ASP C 2 13 ? 4.248 -17.788 8.537 1.00 31.38 106 ASP C O 1
ATOM 1363 N N . TRP C 2 14 ? 2.151 -17.104 8.147 1.00 30.87 107 TRP C N 1
ATOM 1364 C CA . TRP C 2 14 ? 1.901 -18.148 7.151 1.00 29.24 107 TRP C CA 1
ATOM 1365 C C . TRP C 2 14 ? 2.705 -18.016 5.858 1.00 29.04 107 TRP C C 1
ATOM 1366 O O . TRP C 2 14 ? 2.767 -16.943 5.253 1.00 29.51 107 TRP C O 1
ATOM 1377 N N . THR C 2 15 ? 3.327 -19.109 5.437 1.00 26.63 108 THR C N 1
ATOM 1378 C CA . THR C 2 15 ? 4.063 -19.110 4.172 1.00 27.24 108 THR C CA 1
ATOM 1379 C C . THR C 2 15 ? 3.013 -19.493 3.131 1.00 25.03 108 THR C C 1
ATOM 1380 O O . THR C 2 15 ? 1.840 -19.653 3.465 1.00 22.40 108 THR C O 1
ATOM 1384 N N . ARG C 2 16 ? 3.418 -19.646 1.877 1.00 26.22 109 ARG C N 1
ATOM 1385 C CA . ARG C 2 16 ? 2.457 -20.032 0.851 1.00 26.13 109 ARG C CA 1
ATOM 1386 C C . ARG C 2 16 ? 1.995 -21.449 1.166 1.00 25.29 109 ARG C C 1
ATOM 1387 O O . ARG C 2 16 ? 0.811 -21.773 1.027 1.00 25.43 109 ARG C O 1
ATOM 1395 N N . ALA C 2 17 ? 2.932 -22.285 1.611 1.00 24.33 110 ALA C N 1
ATOM 1396 C CA . ALA C 2 17 ? 2.621 -23.671 1.966 1.00 25.52 110 ALA C CA 1
ATOM 1397 C C . ALA C 2 17 ? 1.505 -23.731 3.016 1.00 25.13 110 ALA C C 1
ATOM 1398 O O . ALA C 2 17 ? 0.591 -24.550 2.907 1.00 24.31 110 ALA C O 1
ATOM 1400 N N . ASP C 2 18 ? 1.593 -22.878 4.035 1.00 25.97 111 ASP C N 1
ATOM 1401 C CA . ASP C 2 18 ? 0.570 -22.831 5.080 1.00 27.18 111 ASP C CA 1
ATOM 1402 C C . ASP C 2 18 ? -0.769 -22.392 4.479 1.00 26.25 111 ASP C C 1
ATOM 1403 O O . ASP C 2 18 ? -1.815 -22.973 4.769 1.00 27.31 111 ASP C O 1
ATOM 1408 N N . VAL C 2 19 ? -0.736 -21.359 3.645 1.00 24.77 112 VAL C N 1
ATOM 1409 C CA . VAL C 2 19 ? -1.953 -20.884 2.995 1.00 24.65 112 VAL C CA 1
ATOM 1410 C C . VAL C 2 19 ? -2.667 -22.036 2.268 1.00 23.34 112 VAL C C 1
ATOM 1411 O O . VAL C 2 19 ? -3.886 -22.199 2.377 1.00 22.52 112 VAL C O 1
ATOM 1415 N N . TRP C 2 20 ? -1.900 -22.825 1.525 1.00 24.51 113 TRP C N 1
ATOM 1416 C CA . TRP C 2 20 ? -2.452 -23.951 0.773 1.00 25.92 113 TRP C CA 1
ATOM 1417 C C . TRP C 2 20 ? -3.055 -25.018 1.679 1.00 24.07 113 TRP C C 1
ATOM 1418 O O . TRP C 2 20 ? -4.122 -25.554 1.385 1.00 21.88 113 TRP C O 1
ATOM 1429 N N . LYS C 2 21 ? -2.370 -25.329 2.774 1.00 22.37 114 LYS C N 1
ATOM 1430 C CA . LYS C 2 21 ? -2.881 -26.312 3.719 1.00 24.67 114 LYS C CA 1
ATOM 1431 C C . LYS C 2 21 ? -4.186 -25.802 4.339 1.00 24.99 114 LYS C C 1
ATOM 1432 O O . LYS C 2 21 ? -5.135 -26.573 4.521 1.00 24.35 114 LYS C O 1
ATOM 1438 N N . TRP C 2 22 ? -4.234 -24.507 4.651 1.00 22.10 115 TRP C N 1
ATOM 1439 C CA . TRP C 2 22 ? -5.444 -23.889 5.211 1.00 23.36 115 TRP C CA 1
ATOM 1440 C C . TRP C 2 22 ? -6.595 -23.969 4.204 1.00 23.13 115 TRP C C 1
ATOM 1441 O O . TRP C 2 22 ? -7.746 -24.195 4.576 1.00 22.13 115 TRP C O 1
ATOM 1452 N N . LEU C 2 23 ? -6.283 -23.771 2.925 1.00 22.75 116 LEU C N 1
ATOM 1453 C CA . LEU C 2 23 ? -7.310 -23.822 1.885 1.00 23.85 116 LEU C CA 1
ATOM 1454 C C . LEU C 2 23 ? -7.876 -25.234 1.768 1.00 24.08 116 LEU C C 1
ATOM 1455 O O . LEU C 2 23 ? -9.088 -25.420 1.635 1.00 21.06 116 LEU C O 1
ATOM 1460 N N . ILE C 2 24 ? -6.989 -26.225 1.800 1.00 23.98 117 ILE C N 1
ATOM 1461 C CA . ILE C 2 24 ? -7.411 -27.621 1.720 1.00 25.95 117 ILE C CA 1
ATOM 1462 C C . ILE C 2 24 ? -8.305 -27.961 2.925 1.00 25.25 117 ILE C C 1
ATOM 1463 O O . ILE C 2 24 ? -9.339 -28.609 2.770 1.00 26.09 117 ILE C O 1
ATOM 1468 N N . ASN C 2 25 ? -7.902 -27.526 4.117 1.00 25.10 118 ASN C N 1
ATOM 1469 C CA . ASN C 2 25 ? -8.699 -27.757 5.329 1.00 27.65 118 ASN C CA 1
ATOM 1470 C C . ASN C 2 25 ? -10.069 -27.092 5.225 1.00 26.93 118 ASN C C 1
ATOM 1471 O O . ASN C 2 25 ? -11.079 -27.661 5.645 1.00 26.23 118 ASN C O 1
ATOM 1476 N N . MET C 2 26 ? -10.100 -25.875 4.683 1.00 27.07 119 MET C N 1
ATOM 1477 C CA . MET C 2 26 ? -11.363 -25.155 4.524 1.00 26.03 119 MET C CA 1
ATOM 1478 C C . MET C 2 26 ? -12.276 -25.887 3.547 1.00 26.19 119 MET C C 1
ATOM 1479 O O . MET C 2 26 ? -13.489 -25.965 3.760 1.00 25.97 119 MET C O 1
ATOM 1484 N N . ALA C 2 27 ? -11.701 -26.421 2.472 1.00 25.41 120 ALA C N 1
ATOM 1485 C CA . ALA C 2 27 ? -12.503 -27.157 1.492 1.00 26.13 120 ALA C CA 1
ATOM 1486 C C . ALA C 2 27 ? -13.136 -28.385 2.158 1.00 26.12 120 ALA C C 1
ATOM 1487 O O . ALA C 2 27 ? -14.324 -28.666 1.974 1.00 25.73 120 ALA C O 1
ATOM 1489 N N . VAL C 2 28 ? -12.337 -29.110 2.936 1.00 25.10 121 VAL C N 1
ATOM 1490 C CA . VAL C 2 28 ? -12.824 -30.305 3.629 1.00 26.69 121 VAL C CA 1
ATOM 1491 C C . VAL C 2 28 ? -13.910 -29.931 4.656 1.00 27.23 121 VAL C C 1
ATOM 1492 O O . VAL C 2 28 ? -14.959 -30.571 4.734 1.00 24.81 121 VAL C O 1
ATOM 1496 N N . SER C 2 29 ? -13.644 -28.885 5.426 1.00 24.97 122 SER C N 1
ATOM 1497 C CA . SER C 2 29 ? -14.568 -28.413 6.447 1.00 29.23 122 SER C CA 1
ATOM 1498 C C . SER C 2 29 ? -15.911 -27.988 5.843 1.00 28.29 122 SER C C 1
ATOM 1499 O O . SER C 2 29 ? -16.973 -28.371 6.329 1.00 26.14 122 SER C O 1
ATOM 1502 N N . GLU C 2 30 ? -15.846 -27.223 4.759 1.00 29.41 123 GLU C N 1
ATOM 1503 C CA . GLU C 2 30 ? -17.034 -26.702 4.091 1.00 29.41 123 GLU C CA 1
ATOM 1504 C C . GLU C 2 30 ? -17.698 -27.652 3.106 1.00 29.99 123 GLU C C 1
ATOM 1505 O O . GLU C 2 30 ? -18.723 -27.316 2.510 1.00 29.39 123 GLU C O 1
ATOM 1511 N N . GLY C 2 31 ? -17.130 -28.840 2.936 1.00 27.86 124 GLY C N 1
ATOM 1512 C CA . GLY C 2 31 ? -17.727 -29.790 2.018 1.00 28.60 124 GLY C CA 1
ATOM 1513 C C . GLY C 2 31 ? -17.605 -29.389 0.558 1.00 30.88 124 GLY C C 1
ATOM 1514 O O . GLY C 2 31 ? -18.518 -29.612 -0.238 1.00 30.89 124 GLY C O 1
ATOM 1515 N N . LEU C 2 32 ? -16.487 -28.763 0.215 1.00 30.94 125 LEU C N 1
ATOM 1516 C CA . LEU C 2 32 ? -16.222 -28.366 -1.158 1.00 31.49 125 LEU C CA 1
ATOM 1517 C C . LEU C 2 32 ? -15.231 -29.371 -1.722 1.00 32.13 125 LEU C C 1
ATOM 1518 O O . LEU C 2 32 ? -14.395 -29.915 -0.994 1.00 28.54 125 LEU C O 1
ATOM 1523 N N . GLU C 2 33 ? -15.328 -29.606 -3.022 1.00 33.08 126 GLU C N 1
ATOM 1524 C CA . GLU C 2 33 ? -14.440 -30.527 -3.714 1.00 34.97 126 GLU C CA 1
ATOM 1525 C C . GLU C 2 33 ? -12.993 -30.101 -3.441 1.00 33.45 126 GLU C C 1
ATOM 1526 O O . GLU C 2 33 ? -12.652 -28.921 -3.563 1.00 32.04 126 GLU C O 1
ATOM 1532 N N . VAL C 2 34 ? -12.151 -31.051 -3.048 1.00 31.71 127 VAL C N 1
ATOM 1533 C CA . VAL C 2 34 ? -10.735 -30.755 -2.795 1.00 31.88 127 VAL C CA 1
ATOM 1534 C C . VAL C 2 34 ? -10.045 -30.862 -4.155 1.00 32.13 127 VAL C C 1
ATOM 1535 O O . VAL C 2 34 ? -9.884 -31.968 -4.691 1.00 30.53 127 VAL C O 1
ATOM 1539 N N . THR C 2 35 ? -9.636 -29.720 -4.701 1.00 29.71 128 THR C N 1
ATOM 1540 C CA . THR C 2 35 ? -9.008 -29.689 -6.015 1.00 33.25 128 THR C CA 1
ATOM 1541 C C . THR C 2 35 ? -7.651 -28.990 -6.032 1.00 34.08 128 THR C C 1
ATOM 1542 O O . THR C 2 35 ? -7.381 -28.103 -5.220 1.00 31.24 128 THR C O 1
ATOM 1546 N N . ALA C 2 36 ? -6.805 -29.388 -6.978 1.00 33.64 129 ALA C N 1
ATOM 1547 C CA . ALA C 2 36 ? -5.478 -28.805 -7.117 1.00 36.60 129 ALA C CA 1
ATOM 1548 C C . ALA C 2 36 ? -5.556 -27.352 -7.595 1.00 37.64 129 ALA C C 1
ATOM 1549 O O . ALA C 2 36 ? -4.644 -26.562 -7.360 1.00 37.55 129 ALA C O 1
ATOM 1551 N N . GLU C 2 37 ? -6.652 -26.998 -8.258 1.00 38.19 130 GLU C N 1
ATOM 1552 C CA . GLU C 2 37 ? -6.821 -25.639 -8.761 1.00 39.59 130 GLU C CA 1
ATOM 1553 C C . GLU C 2 37 ? -7.148 -24.606 -7.688 1.00 38.73 130 GLU C C 1
ATOM 1554 O O . GLU C 2 37 ? -6.834 -23.423 -7.851 1.00 37.38 130 GLU C O 1
ATOM 1560 N N . LEU C 2 38 ? -7.794 -25.030 -6.603 1.00 36.81 131 LEU C N 1
ATOM 1561 C CA . LEU C 2 38 ? -8.134 -24.086 -5.540 1.00 36.90 131 LEU C CA 1
ATOM 1562 C C . LEU C 2 38 ? -6.884 -23.364 -5.034 1.00 34.15 131 LEU C C 1
ATOM 1563 O O . LEU C 2 38 ? -6.814 -22.139 -5.067 1.00 36.68 131 LEU C O 1
ATOM 1568 N N . PRO C 2 39 ? -5.878 -24.113 -4.559 1.00 32.62 132 PRO C N 1
ATOM 1569 C CA . PRO C 2 39 ? -4.664 -23.454 -4.066 1.00 33.15 132 PRO C CA 1
ATOM 1570 C C . PRO C 2 39 ? -3.905 -22.678 -5.134 1.00 32.41 132 PRO C C 1
ATOM 1571 O O . PRO C 2 39 ? -3.237 -21.693 -4.831 1.00 31.19 132 PRO C O 1
ATOM 1575 N N . GLN C 2 40 ? -4.014 -23.108 -6.387 1.00 33.32 133 GLN C N 1
ATOM 1576 C CA . GLN C 2 40 ? -3.334 -22.403 -7.467 1.00 34.38 133 GLN C CA 1
ATOM 1577 C C . GLN C 2 40 ? -3.883 -20.986 -7.638 1.00 33.82 133 GLN C C 1
ATOM 1578 O O . GLN C 2 40 ? -3.224 -20.136 -8.232 1.00 33.70 133 GLN C O 1
ATOM 1584 N N . LYS C 2 41 ? -5.087 -20.735 -7.123 1.00 31.82 134 LYS C N 1
ATOM 1585 C CA . LYS C 2 41 ? -5.692 -19.402 -7.210 1.00 32.35 134 LYS C CA 1
ATOM 1586 C C . LYS C 2 41 ? -5.060 -18.484 -6.159 1.00 30.94 134 LYS C C 1
ATOM 1587 O O . LYS C 2 41 ? -5.220 -17.260 -6.209 1.00 28.05 134 LYS C O 1
ATOM 1593 N N . PHE C 2 42 ? -4.347 -19.088 -5.211 1.00 27.19 135 PHE C N 1
ATOM 1594 C CA . PHE C 2 42 ? -3.714 -18.339 -4.130 1.00 29.35 135 PHE C CA 1
ATOM 1595 C C . PHE C 2 42 ? -2.225 -18.643 -3.982 1.00 28.17 135 PHE C C 1
ATOM 1596 O O . PHE C 2 42 ? -1.801 -19.226 -2.983 1.00 28.23 135 PHE C O 1
ATOM 1604 N N . PRO C 2 43 ? -1.412 -18.267 -4.979 1.00 28.08 136 PRO C N 1
ATOM 1605 C CA . PRO C 2 43 ? 0.028 -18.517 -4.910 1.00 28.69 136 PRO C CA 1
ATOM 1606 C C . PRO C 2 43 ? 0.699 -17.397 -4.096 1.00 29.61 136 PRO C C 1
ATOM 1607 O O . PRO C 2 43 ? 1.485 -16.620 -4.641 1.00 28.88 136 PRO C O 1
ATOM 1611 N N . MET C 2 44 ? 0.390 -17.321 -2.802 1.00 26.85 137 MET C N 1
ATOM 1612 C CA . MET C 2 44 ? 0.931 -16.270 -1.938 1.00 27.62 137 MET C CA 1
ATOM 1613 C C . MET C 2 44 ? 0.911 -16.698 -0.468 1.00 26.83 137 MET C C 1
ATOM 1614 O O . MET C 2 44 ? 0.309 -17.719 -0.131 1.00 25.78 137 MET C O 1
ATOM 1619 N N . ASN C 2 45 ? 1.541 -15.907 0.402 1.00 26.17 138 ASN C N 1
ATOM 1620 C CA . ASN C 2 45 ? 1.589 -16.225 1.833 1.00 27.25 138 ASN C CA 1
ATOM 1621 C C . ASN C 2 45 ? 0.557 -15.448 2.654 1.00 27.38 138 ASN C C 1
ATOM 1622 O O . ASN C 2 45 ? -0.282 -14.735 2.102 1.00 28.20 138 ASN C O 1
ATOM 1627 N N . GLY C 2 46 ? 0.613 -15.598 3.976 1.00 28.89 139 GLY C N 1
ATOM 1628 C CA . GLY C 2 46 ? -0.334 -14.910 4.838 1.00 27.76 139 GLY C CA 1
ATOM 1629 C C . GLY C 2 46 ? -0.284 -13.386 4.752 1.00 29.09 139 GLY C C 1
ATOM 1630 O O . GLY C 2 46 ? -1.325 -12.725 4.811 1.00 30.71 139 GLY C O 1
ATOM 1631 N N . LYS C 2 47 ? 0.913 -12.823 4.615 1.00 29.26 140 LYS C N 1
ATOM 1632 C CA . LYS C 2 47 ? 1.058 -11.368 4.515 1.00 30.53 140 LYS C CA 1
ATOM 1633 C C . LYS C 2 47 ? 0.214 -10.841 3.365 1.00 30.36 140 LYS C C 1
ATOM 1634 O O . LYS C 2 47 ? -0.446 -9.806 3.488 1.00 29.61 140 LYS C O 1
ATOM 1640 N N . ALA C 2 48 ? 0.244 -11.563 2.247 1.00 27.78 141 ALA C N 1
ATOM 1641 C CA . ALA C 2 48 ? -0.522 -11.188 1.065 1.00 28.60 141 ALA C CA 1
ATOM 1642 C C . ALA C 2 48 ? -2.017 -11.301 1.333 1.00 29.12 141 ALA C C 1
ATOM 1643 O O . ALA C 2 48 ? -2.796 -10.439 0.913 1.00 27.54 141 ALA C O 1
ATOM 1645 N N . LEU C 2 49 ? -2.415 -12.361 2.036 1.00 30.17 142 LEU C N 1
ATOM 1646 C CA . LEU C 2 49 ? -3.829 -12.581 2.345 1.00 32.84 142 LEU C CA 1
ATOM 1647 C C . LEU C 2 49 ? -4.409 -11.438 3.180 1.00 32.50 142 LEU C C 1
ATOM 1648 O O . LEU C 2 49 ? -5.569 -11.061 3.006 1.00 33.32 142 LEU C O 1
ATOM 1653 N N . CYS C 2 50 ? -3.595 -10.881 4.073 1.00 35.31 143 CYS C N 1
ATOM 1654 C CA . CYS C 2 50 ? -4.026 -9.762 4.916 1.00 37.59 143 CYS C CA 1
ATOM 1655 C C . CYS C 2 50 ? -4.464 -8.575 4.069 1.00 38.41 143 CYS C C 1
ATOM 1656 O O . CYS C 2 50 ? -5.337 -7.799 4.465 1.00 39.65 143 CYS C O 1
ATOM 1659 N N . LEU C 2 51 ? -3.838 -8.432 2.909 1.00 38.68 144 LEU C N 1
ATOM 1660 C CA . LEU C 2 51 ? -4.137 -7.338 1.996 1.00 40.07 144 LEU C CA 1
ATOM 1661 C C . LEU C 2 51 ? -5.358 -7.617 1.119 1.00 40.55 144 LEU C C 1
ATOM 1662 O O . LEU C 2 51 ? -5.899 -6.700 0.512 1.00 41.99 144 LEU C O 1
ATOM 1667 N N . MET C 2 52 ? -5.802 -8.873 1.062 1.00 41.42 145 MET C N 1
ATOM 1668 C CA . MET C 2 52 ? -6.946 -9.224 0.220 1.00 42.32 145 MET C CA 1
ATOM 1669 C C . MET C 2 52 ? -8.318 -8.834 0.755 1.00 41.12 145 MET C C 1
ATOM 1670 O O . MET C 2 52 ? -8.686 -9.161 1.885 1.00 40.74 145 MET C O 1
ATOM 1675 N N . SER C 2 53 ? -9.076 -8.136 -0.083 1.00 40.48 146 SER C N 1
ATOM 1676 C CA . SER C 2 53 ? -10.425 -7.712 0.268 1.00 39.51 146 SER C CA 1
ATOM 1677 C C . SER C 2 53 ? -11.346 -8.883 -0.057 1.00 38.12 146 SER C C 1
ATOM 1678 O O . SER C 2 53 ? -10.951 -9.789 -0.792 1.00 36.86 146 SER C O 1
ATOM 1681 N N . LEU C 2 54 ? -12.555 -8.878 0.501 1.00 39.01 147 LEU C N 1
ATOM 1682 C CA . LEU C 2 54 ? -13.516 -9.950 0.247 1.00 40.43 147 LEU C CA 1
ATOM 1683 C C . LEU C 2 54 ? -13.667 -10.139 -1.253 1.00 40.74 147 LEU C C 1
ATOM 1684 O O . LEU C 2 54 ? -13.735 -11.261 -1.753 1.00 39.99 147 LEU C O 1
ATOM 1689 N N . ASP C 2 55 ? -13.707 -9.014 -1.956 1.00 40.98 148 ASP C N 1
ATOM 1690 C CA . ASP C 2 55 ? -13.854 -8.975 -3.403 1.00 41.24 148 ASP C CA 1
ATOM 1691 C C . ASP C 2 55 ? -12.815 -9.826 -4.135 1.00 39.59 148 ASP C C 1
ATOM 1692 O O . ASP C 2 55 ? -13.109 -10.460 -5.153 1.00 36.10 148 ASP C O 1
ATOM 1697 N N . MET C 2 56 ? -11.590 -9.829 -3.619 1.00 36.36 149 MET C N 1
ATOM 1698 C CA . MET C 2 56 ? -10.516 -10.586 -4.240 1.00 35.56 149 MET C CA 1
ATOM 1699 C C . MET C 2 56 ? -10.650 -12.083 -3.978 1.00 33.46 149 MET C C 1
ATOM 1700 O O . MET C 2 56 ? -10.194 -12.900 -4.770 1.00 32.91 149 MET C O 1
ATOM 1705 N N . TYR C 2 57 ? -11.293 -12.438 -2.871 1.00 32.73 150 TYR C N 1
ATOM 1706 C CA . TYR C 2 57 ? -11.521 -13.840 -2.537 1.00 32.66 150 TYR C CA 1
ATOM 1707 C C . TYR C 2 57 ? -12.623 -14.378 -3.452 1.00 34.19 150 TYR C C 1
ATOM 1708 O O . TYR C 2 57 ? -12.473 -15.428 -4.074 1.00 33.48 150 TYR C O 1
ATOM 1717 N N . LEU C 2 58 ? -13.731 -13.644 -3.525 1.00 35.71 151 LEU C N 1
ATOM 1718 C CA . LEU C 2 58 ? -14.872 -14.040 -4.347 1.00 37.63 151 LEU C CA 1
ATOM 1719 C C . LEU C 2 58 ? -14.499 -14.170 -5.810 1.00 39.35 151 LEU C C 1
ATOM 1720 O O . LEU C 2 58 ? -15.036 -15.016 -6.527 1.00 39.21 151 LEU C O 1
ATOM 1725 N N . CYS C 2 59 ? -13.569 -13.328 -6.248 1.00 40.06 152 CYS C N 1
ATOM 1726 C CA . CYS C 2 59 ? -13.111 -13.340 -7.629 1.00 41.47 152 CYS C CA 1
ATOM 1727 C C . CYS C 2 59 ? -12.450 -14.677 -7.961 1.00 39.24 152 CYS C C 1
ATOM 1728 O O . CYS C 2 59 ? -12.592 -15.208 -9.064 1.00 37.27 152 CYS C O 1
ATOM 1731 N N . ARG C 2 60 ? -11.735 -15.220 -6.986 1.00 36.88 153 ARG C N 1
ATOM 1732 C CA . ARG C 2 60 ? -11.034 -16.480 -7.157 1.00 37.16 153 ARG C CA 1
ATOM 1733 C C . ARG C 2 60 ? -11.964 -17.658 -6.869 1.00 36.14 153 ARG C C 1
ATOM 1734 O O . ARG C 2 60 ? -11.965 -18.652 -7.584 1.00 35.34 153 ARG C O 1
ATOM 1742 N N . VAL C 2 61 ? -12.763 -17.532 -5.819 1.00 37.47 154 VAL C N 1
ATOM 1743 C CA . VAL C 2 61 ? -13.683 -18.594 -5.423 1.00 38.90 154 VAL C CA 1
ATOM 1744 C C . VAL C 2 61 ? -15.072 -17.992 -5.211 1.00 40.08 154 VAL C C 1
ATOM 1745 O O . VAL C 2 61 ? -15.430 -17.630 -4.089 1.00 40.63 154 VAL C O 1
ATOM 1749 N N . PRO C 2 62 ? -15.870 -17.867 -6.291 1.00 40.03 155 PRO C N 1
ATOM 1750 C CA . PRO C 2 62 ? -17.219 -17.297 -6.192 1.00 40.73 155 PRO C CA 1
ATOM 1751 C C . PRO C 2 62 ? -18.136 -18.131 -5.302 1.00 41.30 155 PRO C C 1
ATOM 1752 O O . PRO C 2 62 ? -19.009 -17.595 -4.619 1.00 41.67 155 PRO C O 1
ATOM 1756 N N . VAL C 2 63 ? -17.926 -19.443 -5.311 1.00 39.72 156 VAL C N 1
ATOM 1757 C CA . VAL C 2 63 ? -18.715 -20.349 -4.490 1.00 40.90 156 VAL C CA 1
ATOM 1758 C C . VAL C 2 63 ? -17.923 -20.771 -3.250 1.00 39.67 156 VAL C C 1
ATOM 1759 O O . VAL C 2 63 ? -17.187 -21.761 -3.282 1.00 41.00 156 VAL C O 1
ATOM 1763 N N . GLY C 2 64 ? -18.071 -20.014 -2.163 1.00 38.45 157 GLY C N 1
ATOM 1764 C CA . GLY C 2 64 ? -17.362 -20.341 -0.933 1.00 35.55 157 GLY C CA 1
ATOM 1765 C C . GLY C 2 64 ? -16.300 -19.332 -0.535 1.00 35.28 157 GLY C C 1
ATOM 1766 O O . GLY C 2 64 ? -15.770 -19.380 0.582 1.00 32.58 157 GLY C O 1
ATOM 1767 N N . GLY C 2 65 ? -15.988 -18.413 -1.444 1.00 34.13 158 GLY C N 1
ATOM 1768 C CA . GLY C 2 65 ? -14.980 -17.407 -1.169 1.00 31.79 158 GLY C CA 1
ATOM 1769 C C . GLY C 2 65 ? -15.195 -16.578 0.088 1.00 33.58 158 GLY C C 1
ATOM 1770 O O . GLY C 2 65 ? -14.224 -16.183 0.733 1.00 32.96 158 GLY C O 1
ATOM 1771 N N . LYS C 2 66 ? -16.448 -16.312 0.453 1.00 33.25 159 LYS C N 1
ATOM 1772 C CA . LYS C 2 66 ? -16.711 -15.504 1.640 1.00 34.03 159 LYS C CA 1
ATOM 1773 C C . LYS C 2 66 ? -16.343 -16.224 2.928 1.00 33.78 159 LYS C C 1
ATOM 1774 O O . LYS C 2 66 ? -15.948 -15.583 3.903 1.00 32.82 159 LYS C O 1
ATOM 1780 N N . MET C 2 67 ? -16.476 -17.549 2.942 1.00 31.75 160 MET C N 1
ATOM 1781 C CA . MET C 2 67 ? -16.128 -18.313 4.136 1.00 33.31 160 MET C CA 1
ATOM 1782 C C . MET C 2 67 ? -14.621 -18.287 4.347 1.00 31.01 160 MET C C 1
ATOM 1783 O O . MET C 2 67 ? -14.153 -18.332 5.482 1.00 29.86 160 MET C O 1
ATOM 1788 N N . LEU C 2 68 ? -13.867 -18.233 3.248 1.00 29.26 161 LEU C N 1
ATOM 1789 C CA . LEU C 2 68 ? -12.406 -18.164 3.325 1.00 28.06 161 LEU C CA 1
ATOM 1790 C C . LEU C 2 68 ? -12.024 -16.818 3.938 1.00 28.75 161 LEU C C 1
ATOM 1791 O O . LEU C 2 68 ? -11.195 -16.740 4.861 1.00 26.91 161 LEU C O 1
ATOM 1796 N N . TYR C 2 69 ? -12.630 -15.756 3.408 1.00 29.85 162 TYR C N 1
ATOM 1797 C CA . TYR C 2 69 ? -12.369 -14.400 3.889 1.00 30.61 162 TYR C CA 1
ATOM 1798 C C . TYR C 2 69 ? -12.699 -14.312 5.371 1.00 31.66 162 TYR C C 1
ATOM 1799 O O . TYR C 2 69 ? -11.903 -13.852 6.183 1.00 30.80 162 TYR C O 1
ATOM 1808 N N . ARG C 2 70 ? -13.896 -14.766 5.707 1.00 33.88 163 ARG C N 1
ATOM 1809 C CA . ARG C 2 70 ? -14.381 -14.740 7.077 1.00 37.25 163 ARG C CA 1
ATOM 1810 C C . ARG C 2 70 ? -13.448 -15.484 8.034 1.00 37.10 163 ARG C C 1
ATOM 1811 O O . ARG C 2 70 ? -13.077 -14.953 9.081 1.00 36.65 163 ARG C O 1
ATOM 1819 N N . ASP C 2 71 ? -13.071 -16.706 7.665 1.00 34.17 164 ASP C N 1
ATOM 1820 C CA . ASP C 2 71 ? -12.193 -17.528 8.491 1.00 33.79 164 ASP C CA 1
ATOM 1821 C C . ASP C 2 71 ? -10.815 -16.902 8.693 1.00 33.23 164 ASP C C 1
ATOM 1822 O O . ASP C 2 71 ? -10.275 -16.929 9.805 1.00 30.88 164 ASP C O 1
ATOM 1827 N N . PHE C 2 72 ? -10.245 -16.334 7.630 1.00 31.26 165 PHE C N 1
ATOM 1828 C CA . PHE C 2 72 ? -8.929 -15.705 7.741 1.00 32.34 165 PHE C CA 1
ATOM 1829 C C . PHE C 2 72 ? -8.974 -14.503 8.690 1.00 33.81 165 PHE C C 1
ATOM 1830 O O . PHE C 2 72 ? -8.077 -14.320 9.519 1.00 32.88 165 PHE C O 1
ATOM 1838 N N .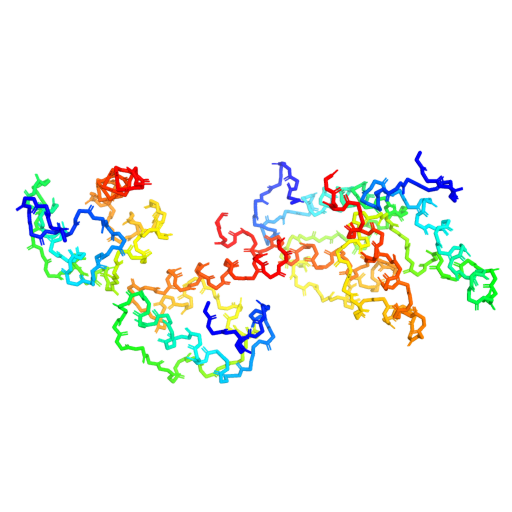 ARG C 2 73 ? -10.017 -13.689 8.564 1.00 35.43 166 ARG C N 1
ATOM 1839 C CA . ARG C 2 73 ? -10.195 -12.513 9.415 1.00 37.67 166 ARG C CA 1
ATOM 1840 C C . ARG C 2 73 ? -10.283 -12.887 10.895 1.00 37.48 166 ARG C C 1
ATOM 1841 O O . ARG C 2 73 ? -9.720 -12.203 11.752 1.00 34.80 166 ARG C O 1
ATOM 1849 N N . VAL C 2 74 ? -11.004 -13.967 11.188 1.00 36.92 167 VAL C N 1
ATOM 1850 C CA . VAL C 2 74 ? -11.152 -14.434 12.559 1.00 38.38 167 VAL C CA 1
ATOM 1851 C C . VAL C 2 74 ? -9.783 -14.812 13.116 1.00 38.65 167 VAL C C 1
ATOM 1852 O O . VAL C 2 74 ? -9.430 -14.430 14.234 1.00 37.50 167 VAL C O 1
ATOM 1856 N N . ARG C 2 75 ? -9.017 -15.565 12.331 1.00 36.95 168 ARG C N 1
ATOM 1857 C CA . ARG C 2 75 ? -7.687 -15.983 12.749 1.00 36.01 168 ARG C CA 1
ATOM 1858 C C . ARG C 2 75 ? -6.789 -14.769 12.973 1.00 36.80 168 ARG C C 1
ATOM 1859 O O . ARG C 2 75 ? -6.065 -14.695 13.968 1.00 35.16 168 ARG C O 1
ATOM 1867 N N . LEU C 2 76 ? -6.848 -13.813 12.052 1.00 36.71 169 LEU C N 1
ATOM 1868 C CA . LEU C 2 76 ? -6.034 -12.612 12.164 1.00 38.15 169 LEU C CA 1
ATOM 1869 C C . LEU C 2 76 ? -6.447 -11.790 13.390 1.00 39.61 169 LEU C C 1
ATOM 1870 O O . LEU C 2 76 ? -5.600 -11.332 14.158 1.00 39.03 169 LEU C O 1
ATOM 1875 N N . ALA C 2 77 ? -7.749 -11.618 13.572 1.00 42.00 170 ALA C N 1
ATOM 1876 C CA . ALA C 2 77 ? -8.262 -10.848 14.702 1.00 46.26 170 ALA C CA 1
ATOM 1877 C C . ALA C 2 77 ? -7.702 -11.350 16.025 1.00 47.70 170 ALA C C 1
ATOM 1878 O O . ALA C 2 77 ? -7.065 -10.591 16.754 1.00 48.33 170 ALA C O 1
ATOM 1880 N N . ARG C 2 78 ? -7.918 -12.627 16.331 1.00 50.54 171 ARG C N 1
ATOM 1881 C CA . ARG C 2 78 ? -7.427 -13.169 17.593 1.00 54.92 171 ARG C CA 1
ATOM 1882 C C . ARG C 2 78 ? -5.912 -13.047 17.706 1.00 55.77 171 ARG C C 1
ATOM 1883 O O . ARG C 2 78 ? -5.382 -12.854 18.799 1.00 55.83 171 ARG C O 1
ATOM 1891 N N . ALA C 2 79 ? -5.214 -13.145 16.580 1.00 56.42 172 ALA C N 1
ATOM 1892 C CA . ALA C 2 79 ? -3.760 -13.029 16.591 1.00 58.24 172 ALA C CA 1
ATOM 1893 C C . ALA C 2 79 ? -3.320 -11.626 17.011 1.00 60.47 172 ALA C C 1
ATOM 1894 O O . ALA C 2 79 ? -2.431 -11.471 17.852 1.00 60.10 172 ALA C O 1
ATOM 1896 N N . MET C 2 80 ? -3.943 -10.603 16.434 1.00 61.99 173 MET C N 1
ATOM 1897 C CA . MET C 2 80 ? -3.579 -9.232 16.765 1.00 65.20 173 MET C CA 1
ATOM 1898 C C . MET C 2 80 ? -3.734 -8.944 18.264 1.00 66.81 173 MET C C 1
ATOM 1899 O O . MET C 2 80 ? -3.235 -7.936 18.769 1.00 66.29 173 MET C O 1
ATOM 1904 N N . SER C 2 81 ? -4.407 -9.841 18.978 1.00 68.32 174 SER C N 1
ATOM 1905 C CA . SER C 2 81 ? -4.577 -9.667 20.414 1.00 69.48 174 SER C CA 1
ATOM 1906 C C . SER C 2 81 ? -3.285 -10.016 21.195 1.00 71.15 174 SER C C 1
ATOM 1907 O O . SER C 2 81 ? -3.338 -10.724 22.212 1.00 71.51 174 SER C O 1
ATOM 1910 N N . ARG C 2 82 ? -2.145 -9.473 20.715 1.00 73.12 175 ARG C N 1
ATOM 1911 C CA . ARG C 2 82 ? -0.758 -9.636 21.255 1.00 75.19 175 ARG C CA 1
ATOM 1912 C C . ARG C 2 82 ? -0.119 -8.437 21.999 1.00 76.15 175 ARG C C 1
ATOM 1913 O O . ARG C 2 82 ? -0.237 -7.270 21.648 1.00 77.34 175 ARG C O 1
ATOM 1921 N N . LEU D 2 2 ? -5.008 34.392 16.186 1.00 58.42 95 LEU D N 1
ATOM 1922 C CA . LEU D 2 2 ? -3.704 33.673 16.171 1.00 57.08 95 LEU D CA 1
ATOM 1923 C C . LEU D 2 2 ? -2.707 34.418 15.287 1.00 56.05 95 LEU D C 1
ATOM 1924 O O . LEU D 2 2 ? -3.104 35.091 14.340 1.00 57.45 95 LEU D O 1
ATOM 1929 N N . GLY D 2 3 ? -1.419 34.309 15.611 1.00 54.06 96 GLY D N 1
ATOM 1930 C CA . GLY D 2 3 ? -0.381 34.936 14.806 1.00 51.37 96 GLY D CA 1
ATOM 1931 C C . GLY D 2 3 ? -0.009 36.390 15.045 1.00 51.72 96 GLY D C 1
ATOM 1932 O O . GLY D 2 3 ? -0.842 37.290 14.938 1.00 50.58 96 GLY D O 1
ATOM 1933 N N . SER D 2 4 ? 1.266 36.618 15.346 1.00 51.15 97 SER D N 1
ATOM 1934 C CA . SER D 2 4 ? 1.783 37.960 15.588 1.00 50.74 97 SER D CA 1
ATOM 1935 C C . SER D 2 4 ? 1.691 38.845 14.346 1.00 50.11 97 SER D C 1
ATOM 1936 O O . SER D 2 4 ? 1.504 40.060 14.449 1.00 49.75 97 SER D O 1
ATOM 1939 N N . ASP D 2 5 ? 1.841 38.227 13.177 1.00 47.29 98 ASP D N 1
ATOM 1940 C CA . ASP D 2 5 ? 1.778 38.933 11.902 1.00 45.27 98 ASP D CA 1
ATOM 1941 C C . ASP D 2 5 ? 0.341 39.127 11.425 1.00 43.75 98 ASP D C 1
ATOM 1942 O O . ASP D 2 5 ? 0.104 39.660 10.343 1.00 44.98 98 ASP D O 1
ATOM 1947 N N . GLY D 2 6 ? -0.615 38.691 12.235 1.00 40.73 99 GLY D N 1
ATOM 1948 C CA . GLY D 2 6 ? -2.007 38.829 11.864 1.00 39.76 99 GLY D CA 1
ATOM 1949 C C . GLY D 2 6 ? -2.533 37.630 11.097 1.00 38.97 99 GLY D C 1
ATOM 1950 O O . GLY D 2 6 ? -3.696 37.607 10.704 1.00 37.67 99 GLY D O 1
ATOM 1951 N N . LEU D 2 7 ? -1.682 36.633 10.873 1.00 37.84 100 LEU D N 1
ATOM 1952 C CA . LEU D 2 7 ? -2.102 35.433 10.146 1.00 36.46 100 LEU D CA 1
ATOM 1953 C C . LEU D 2 7 ? -2.301 34.259 11.093 1.00 35.16 100 LEU D C 1
ATOM 1954 O O . LEU D 2 7 ? -1.577 34.129 12.082 1.00 32.99 100 LEU D O 1
ATOM 1959 N N . PRO D 2 8 ? -3.289 33.393 10.811 1.00 34.21 101 PRO D N 1
ATOM 1960 C CA . PRO D 2 8 ? -3.466 32.260 11.722 1.00 34.20 101 PRO D CA 1
ATOM 1961 C C . PRO D 2 8 ? -2.178 31.452 11.828 1.00 33.29 101 PRO D C 1
ATOM 1962 O O . PRO D 2 8 ? -1.435 31.316 10.855 1.00 29.64 101 PRO D O 1
ATOM 1966 N N . LEU D 2 9 ? -1.903 30.943 13.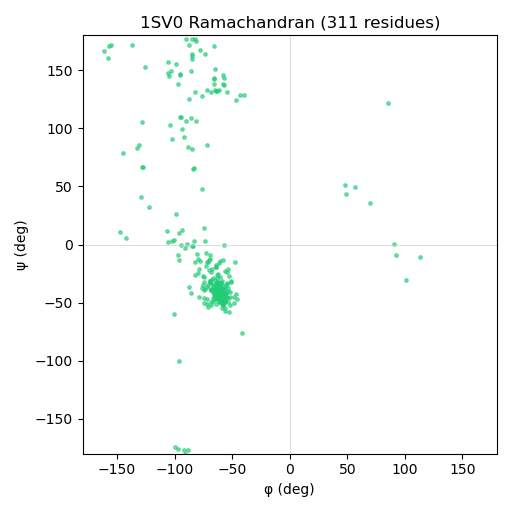022 1.00 32.60 102 LEU D N 1
ATOM 1967 C CA . LEU D 2 9 ? -0.693 30.160 13.251 1.00 34.94 102 LEU D CA 1
ATOM 1968 C C . LEU D 2 9 ? -0.612 28.900 12.378 1.00 33.99 102 LEU D C 1
ATOM 1969 O O . LEU D 2 9 ? 0.475 28.525 11.941 1.00 33.61 102 LEU D O 1
ATOM 1974 N N . ASP D 2 10 ? -1.749 28.253 12.123 1.00 33.33 103 ASP D N 1
ATOM 1975 C CA . ASP D 2 10 ? -1.769 27.034 11.307 1.00 34.12 103 ASP D CA 1
ATOM 1976 C C . ASP D 2 10 ? -2.077 27.391 9.852 1.00 34.24 103 ASP D C 1
ATOM 1977 O O . ASP D 2 10 ? -3.200 27.768 9.526 1.00 33.80 103 ASP D O 1
ATOM 1982 N N . PRO D 2 11 ? -1.079 27.264 8.956 1.00 34.16 104 PRO D N 1
ATOM 1983 C CA . PRO D 2 11 ? -1.254 27.580 7.531 1.00 33.21 104 PRO D CA 1
ATOM 1984 C C . PRO D 2 11 ? -2.440 26.855 6.902 1.00 32.68 104 PRO D C 1
ATOM 1985 O O . PRO D 2 11 ? -3.025 27.332 5.931 1.00 32.31 104 PRO D O 1
ATOM 1989 N N . ARG D 2 12 ? -2.790 25.696 7.452 1.00 31.82 105 ARG D N 1
ATOM 1990 C CA . ARG D 2 12 ? -3.902 24.919 6.919 1.00 32.32 105 ARG D CA 1
ATOM 1991 C C . ARG D 2 12 ? -5.241 25.654 6.999 1.00 32.76 105 ARG D C 1
ATOM 1992 O O . ARG D 2 12 ? -6.150 25.389 6.213 1.00 31.67 105 ARG D O 1
ATOM 2000 N N . ASP D 2 13 ? -5.360 26.582 7.943 1.00 31.63 106 ASP D N 1
ATOM 2001 C CA . ASP D 2 13 ? -6.582 27.355 8.092 1.00 32.99 106 ASP D CA 1
ATOM 2002 C C . ASP D 2 13 ? -6.510 28.641 7.258 1.00 30.73 106 ASP D C 1
ATOM 2003 O O . ASP D 2 13 ? -7.467 29.403 7.198 1.00 30.28 106 ASP D O 1
ATOM 2008 N N . TRP D 2 14 ? -5.377 28.873 6.603 1.00 27.80 107 TRP D N 1
ATOM 2009 C CA . TRP D 2 14 ? -5.219 30.073 5.780 1.00 27.12 107 TRP D CA 1
ATOM 2010 C C . TRP D 2 14 ? -6.211 30.165 4.623 1.00 25.65 107 TRP D C 1
ATOM 2011 O O . TRP D 2 14 ? -6.408 29.200 3.874 1.00 26.74 107 TRP D O 1
ATOM 2022 N N . THR D 2 15 ? -6.830 31.330 4.467 1.00 24.87 108 THR D N 1
ATOM 2023 C CA . THR D 2 15 ? -7.760 31.536 3.363 1.00 23.31 108 THR D CA 1
ATOM 2024 C C . THR D 2 15 ? -6.895 32.073 2.218 1.00 22.52 108 THR D C 1
ATOM 2025 O O . THR D 2 15 ? -5.688 32.275 2.399 1.00 19.70 108 THR D O 1
ATOM 2029 N N . ARG D 2 16 ? -7.476 32.301 1.041 1.00 22.49 109 ARG D N 1
ATOM 2030 C CA . ARG D 2 16 ? -6.658 32.862 -0.035 1.00 22.85 109 ARG D CA 1
ATOM 2031 C C . ARG D 2 16 ? -6.185 34.269 0.351 1.00 23.26 109 ARG D C 1
ATOM 2032 O O . ARG D 2 16 ? -5.062 34.665 0.019 1.00 20.73 109 ARG D O 1
ATOM 2040 N N . ALA D 2 17 ? -7.035 35.027 1.047 1.00 20.27 110 ALA D N 1
ATOM 2041 C CA . ALA D 2 17 ? -6.660 36.381 1.476 1.00 22.17 110 ALA D CA 1
ATOM 2042 C C . ALA D 2 17 ? -5.429 36.290 2.398 1.00 23.35 110 ALA D C 1
ATOM 2043 O O . ALA D 2 17 ? -4.516 37.117 2.323 1.00 20.70 110 ALA D O 1
ATOM 2045 N N . ASP D 2 18 ? -5.417 35.281 3.268 1.00 23.05 111 ASP D N 1
ATOM 2046 C CA . ASP D 2 18 ? -4.284 35.067 4.167 1.00 26.37 111 ASP D CA 1
ATOM 2047 C C . ASP D 2 18 ? -3.029 34.752 3.350 1.00 24.64 111 ASP D C 1
ATOM 2048 O O . ASP D 2 18 ? -1.956 35.288 3.618 1.00 24.20 111 ASP D O 1
ATOM 2053 N N . VAL D 2 19 ? -3.163 33.872 2.363 1.00 23.38 112 VAL D N 1
ATOM 2054 C CA . VAL D 2 19 ? -2.024 33.516 1.519 1.00 24.05 112 VAL D CA 1
ATOM 2055 C C . VAL D 2 19 ? -1.435 34.772 0.861 1.00 24.90 112 VAL D C 1
ATOM 2056 O O . VAL D 2 19 ? -0.220 34.986 0.881 1.00 24.22 112 VAL D O 1
ATOM 2060 N N . TRP D 2 20 ? -2.299 35.608 0.296 1.00 23.76 113 TRP D N 1
ATOM 2061 C CA . TRP D 2 20 ? -1.843 36.829 -0.365 1.00 25.95 113 TRP D CA 1
ATOM 2062 C C . TRP D 2 20 ? -1.127 37.740 0.585 1.00 25.82 113 TRP D C 1
ATOM 2063 O O . TRP D 2 20 ? -0.135 38.373 0.245 1.00 24.62 113 TRP D O 1
ATOM 2074 N N . LYS D 2 21 ? -1.642 37.802 1.797 1.00 24.89 114 LYS D N 1
ATOM 2075 C CA . LYS D 2 21 ? -0.994 38.623 2.781 1.00 27.48 114 LYS D CA 1
ATOM 2076 C C . LYS D 2 21 ? 0.353 38.036 3.171 1.00 26.53 114 LYS D C 1
ATOM 2077 O O . LYS D 2 21 ? 1.301 38.764 3.375 1.00 25.09 114 LYS D O 1
ATOM 2083 N N . TRP D 2 22 ? 0.446 36.721 3.271 1.00 22.81 115 TRP D N 1
ATOM 2084 C CA . TRP D 2 22 ? 1.718 36.098 3.614 1.00 23.73 115 TRP D CA 1
ATOM 2085 C C . TRP D 2 22 ? 2.732 36.430 2.509 1.00 24.84 115 TRP D C 1
ATOM 2086 O O . TRP D 2 22 ? 3.878 36.792 2.784 1.00 24.46 115 TRP D O 1
ATOM 2097 N N . LEU D 2 23 ? 2.289 36.327 1.260 1.00 23.53 116 LEU D N 1
ATOM 2098 C CA . LEU D 2 23 ? 3.147 36.623 0.116 1.00 24.63 116 LEU D CA 1
ATOM 2099 C C . LEU D 2 23 ? 3.665 38.060 0.188 1.00 26.22 116 LEU D C 1
ATOM 2100 O O . LEU D 2 23 ? 4.823 38.322 -0.112 1.00 25.84 116 LEU D O 1
ATOM 2105 N N . ILE D 2 24 ? 2.806 38.987 0.598 1.00 27.89 117 ILE D N 1
ATOM 2106 C CA . ILE D 2 24 ? 3.221 40.375 0.731 1.00 28.48 117 ILE D CA 1
ATOM 2107 C C . ILE D 2 24 ? 4.319 40.493 1.799 1.00 30.21 117 ILE D C 1
ATOM 2108 O O . ILE D 2 24 ? 5.346 41.137 1.563 1.00 28.98 117 ILE D O 1
ATOM 2113 N N . ASN D 2 25 ? 4.122 39.863 2.958 1.00 29.31 118 ASN D N 1
ATOM 2114 C CA . ASN D 2 25 ? 5.144 39.922 4.001 1.00 32.68 118 ASN D CA 1
ATOM 2115 C C . ASN D 2 25 ? 6.438 39.280 3.514 1.00 32.79 118 ASN D C 1
ATOM 2116 O O . ASN D 2 25 ? 7.525 39.778 3.804 1.00 34.34 118 ASN D O 1
ATOM 2121 N N . MET D 2 26 ? 6.330 38.177 2.776 1.00 31.06 119 MET D N 1
ATOM 2122 C CA . MET D 2 26 ? 7.528 37.519 2.270 1.00 32.05 119 MET D CA 1
ATOM 2123 C C . MET D 2 26 ? 8.257 38.458 1.306 1.00 33.03 119 MET D C 1
ATOM 2124 O O . MET D 2 26 ? 9.487 38.534 1.314 1.00 33.27 119 MET D O 1
ATOM 2129 N N . ALA D 2 27 ? 7.492 39.169 0.479 1.00 32.81 120 ALA D N 1
ATOM 2130 C CA . ALA D 2 27 ? 8.061 40.104 -0.487 1.00 34.74 120 ALA D CA 1
ATOM 2131 C C . ALA D 2 27 ? 8.824 41.229 0.211 1.00 38.29 120 ALA D C 1
ATOM 2132 O O . ALA D 2 27 ? 9.911 41.603 -0.228 1.00 37.78 120 ALA D O 1
ATOM 2134 N N . VAL D 2 28 ? 8.264 41.764 1.294 1.00 40.47 121 VAL D N 1
ATOM 2135 C CA . VAL D 2 28 ? 8.925 42.842 2.031 1.00 45.31 121 VAL D CA 1
ATOM 2136 C C . VAL D 2 28 ? 10.103 42.300 2.838 1.00 47.46 121 VAL D C 1
ATOM 2137 O O . VAL D 2 28 ? 11.106 42.989 3.039 1.00 46.23 121 VAL D O 1
ATOM 2141 N N . SER D 2 29 ? 9.967 41.058 3.292 1.00 50.12 122 SER D N 1
ATOM 2142 C CA . SER D 2 29 ? 11.003 40.396 4.072 1.00 52.61 122 SER D CA 1
ATOM 2143 C C . SER D 2 29 ? 12.290 40.257 3.272 1.00 53.81 122 SER D C 1
ATOM 2144 O O . SER D 2 29 ? 13.382 40.450 3.800 1.00 54.22 122 SER D O 1
ATOM 2147 N N . GLU D 2 30 ? 12.159 39.914 1.998 1.00 56.11 123 GLU D N 1
ATOM 2148 C CA . GLU D 2 30 ? 13.322 39.757 1.138 1.00 58.54 123 GLU D CA 1
ATOM 2149 C C . GLU D 2 30 ? 13.536 41.008 0.298 1.00 59.44 123 GLU D C 1
ATOM 2150 O O . GLU D 2 30 ? 14.117 40.952 -0.788 1.00 60.24 123 GLU D O 1
ATOM 2156 N N . GLY D 2 31 ? 13.059 42.137 0.812 1.00 59.49 124 GLY D N 1
ATOM 2157 C CA . GLY D 2 31 ? 13.203 43.400 0.111 1.00 60.24 124 GLY D CA 1
ATOM 2158 C C . GLY D 2 31 ? 12.797 43.345 -1.351 1.00 60.63 124 GLY D C 1
ATOM 2159 O O . GLY D 2 31 ? 13.493 43.881 -2.217 1.00 60.47 124 GLY D O 1
ATOM 2160 N N . LEU D 2 32 ? 11.673 42.695 -1.634 1.00 60.27 125 LEU D N 1
ATOM 2161 C CA . LEU D 2 32 ? 11.182 42.584 -3.001 1.00 59.01 125 LEU D CA 1
ATOM 2162 C C . LEU D 2 32 ? 10.099 43.632 -3.234 1.00 58.70 125 LEU D C 1
ATOM 2163 O O . LEU D 2 32 ? 9.452 44.093 -2.289 1.00 57.14 125 LEU D O 1
ATOM 2168 N N . GLU D 2 33 ? 9.908 44.006 -4.496 1.00 57.70 126 GLU D N 1
ATOM 2169 C CA . GLU D 2 33 ? 8.901 44.999 -4.856 1.00 55.78 126 GLU D CA 1
ATOM 2170 C C . GLU D 2 33 ? 7.518 44.456 -4.507 1.00 51.88 126 GLU D C 1
ATOM 2171 O O . GLU D 2 33 ? 7.197 43.319 -4.842 1.00 49.18 126 GLU D O 1
ATOM 2177 N N . VAL D 2 34 ? 6.704 45.261 -3.831 1.00 48.89 127 VAL D N 1
ATOM 2178 C CA . VAL D 2 34 ? 5.357 44.831 -3.477 1.00 45.72 127 VAL D CA 1
ATOM 2179 C C . VAL D 2 34 ? 4.445 45.043 -4.685 1.00 42.61 127 VAL D C 1
ATOM 2180 O O . VAL D 2 34 ? 4.089 46.175 -5.013 1.00 40.08 127 VAL D O 1
ATOM 2184 N N . THR D 2 35 ? 4.078 43.944 -5.343 1.00 39.50 128 THR D N 1
ATOM 2185 C CA . THR D 2 35 ? 3.222 43.988 -6.527 1.00 38.20 128 THR D CA 1
ATOM 2186 C C . THR D 2 35 ? 2.159 42.890 -6.472 1.00 37.96 128 THR D C 1
ATOM 2187 O O . THR D 2 35 ? 2.211 42.014 -5.611 1.00 35.44 128 THR D O 1
ATOM 2191 N N . ALA D 2 36 ? 1.207 42.932 -7.403 1.00 35.99 129 ALA D N 1
ATOM 2192 C CA . ALA D 2 36 ? 0.138 41.936 -7.452 1.00 37.86 129 ALA D CA 1
ATOM 2193 C C . ALA D 2 36 ? 0.589 40.694 -8.212 1.00 39.68 129 ALA D C 1
ATOM 2194 O O . ALA D 2 36 ? -0.151 39.716 -8.341 1.00 38.73 129 ALA D O 1
ATOM 2196 N N . GLU D 2 37 ? 1.820 40.742 -8.704 1.00 39.76 130 GLU D N 1
ATOM 2197 C CA . GLU D 2 37 ? 2.402 39.653 -9.471 1.00 41.05 130 GLU D CA 1
ATOM 2198 C C . GLU D 2 37 ? 2.381 38.335 -8.698 1.00 38.67 130 GLU D C 1
ATOM 2199 O O . GLU D 2 37 ? 1.870 37.319 -9.170 1.00 37.69 130 GLU D O 1
ATOM 2205 N N . LEU D 2 38 ? 2.947 38.374 -7.499 1.00 35.91 131 LEU D N 1
ATOM 2206 C CA . LEU D 2 38 ? 3.049 37.212 -6.634 1.00 35.16 131 LEU D CA 1
ATOM 2207 C C . LEU D 2 38 ? 1.701 36.598 -6.252 1.00 33.32 131 LEU D C 1
ATOM 2208 O O . LEU D 2 38 ? 1.514 35.380 -6.334 1.00 34.31 131 LEU D O 1
ATOM 2213 N N . PRO D 2 39 ? 0.752 37.431 -5.804 1.00 34.10 132 PRO D N 1
ATOM 2214 C CA . PRO D 2 39 ? -0.567 36.907 -5.429 1.00 33.31 132 PRO D CA 1
ATOM 2215 C C . PRO D 2 39 ? -1.275 36.269 -6.627 1.00 35.14 132 PRO D C 1
ATOM 2216 O O . PRO D 2 39 ? -1.999 35.281 -6.477 1.00 33.51 132 PRO D O 1
ATOM 2220 N N . GLN D 2 40 ? -1.059 36.820 -7.819 1.00 34.44 133 GLN D N 1
ATOM 2221 C CA . GLN D 2 40 ? -1.684 36.266 -9.009 1.00 34.93 133 GLN D CA 1
ATOM 2222 C C . GLN D 2 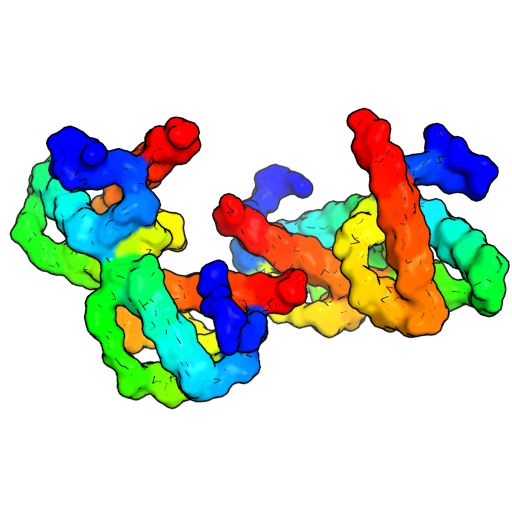40 ? -1.065 34.922 -9.365 1.00 34.09 133 GLN D C 1
ATOM 2223 O O . GLN D 2 40 ? -1.680 34.109 -10.052 1.00 34.23 133 GLN D O 1
ATOM 2229 N N . LYS D 2 41 ? 0.152 34.688 -8.889 1.00 33.79 134 LYS D N 1
ATOM 2230 C CA . LYS D 2 41 ? 0.845 33.426 -9.146 1.00 34.04 134 LYS D CA 1
ATOM 2231 C C . LYS D 2 41 ? 0.339 32.320 -8.217 1.00 33.36 134 LYS D C 1
ATOM 2232 O O . LYS D 2 41 ? 0.443 31.133 -8.544 1.00 30.40 134 LYS D O 1
ATOM 2238 N N . PHE D 2 42 ? -0.201 32.717 -7.063 1.00 30.64 135 PHE D N 1
ATOM 2239 C CA . PHE D 2 42 ? -0.721 31.768 -6.074 1.00 30.05 135 PHE D CA 1
ATOM 2240 C C . PHE D 2 42 ? -2.153 32.134 -5.669 1.00 29.62 135 PHE D C 1
ATOM 2241 O O . PHE D 2 42 ? -2.392 32.504 -4.525 1.00 29.27 135 PHE D O 1
ATOM 2249 N N . PRO D 2 43 ? -3.124 32.031 -6.596 1.00 29.35 136 PRO D N 1
ATOM 2250 C CA . PRO D 2 43 ? -4.518 32.372 -6.279 1.00 28.74 136 PRO D CA 1
ATOM 2251 C C . PRO D 2 43 ? -5.253 31.209 -5.614 1.00 28.55 136 PRO D C 1
ATOM 2252 O O . PRO D 2 43 ? -6.210 30.676 -6.165 1.00 28.94 136 PRO D O 1
ATOM 2256 N N . MET D 2 44 ? -4.811 30.846 -4.416 1.00 27.72 137 MET D N 1
ATOM 2257 C CA . MET D 2 44 ? -5.376 29.711 -3.692 1.00 28.37 137 MET D CA 1
ATOM 2258 C C . MET D 2 44 ? -5.159 29.891 -2.198 1.00 27.38 137 MET D C 1
ATOM 2259 O O . MET D 2 44 ? -4.423 30.791 -1.784 1.00 26.28 137 MET D O 1
ATOM 2264 N N . ASN D 2 45 ? -5.773 29.012 -1.403 1.00 26.80 138 ASN D N 1
ATOM 2265 C CA . ASN D 2 45 ? -5.672 29.077 0.049 1.00 26.52 138 ASN D CA 1
ATOM 2266 C C . ASN D 2 45 ? -4.596 28.129 0.599 1.00 26.49 138 ASN D C 1
ATOM 2267 O O . ASN D 2 45 ? -3.872 27.485 -0.168 1.00 23.88 138 ASN D O 1
ATOM 2272 N N . GLY D 2 46 ? -4.499 28.061 1.928 1.00 24.94 139 GLY D N 1
ATOM 2273 C CA . GLY D 2 46 ? -3.505 27.226 2.587 1.00 26.22 139 GLY D CA 1
ATOM 2274 C C . GLY D 2 46 ? -3.617 25.737 2.323 1.00 28.82 139 GLY D C 1
ATOM 2275 O O . GLY D 2 46 ? -2.598 25.046 2.209 1.00 27.87 139 GLY D O 1
ATOM 2276 N N . LYS D 2 47 ? -4.844 25.235 2.241 1.00 28.96 140 LYS D N 1
ATOM 2277 C CA . LYS D 2 47 ? -5.060 23.825 1.965 1.00 32.77 140 LYS D CA 1
ATOM 2278 C C . LYS D 2 47 ? -4.438 23.499 0.611 1.00 31.20 140 LYS D C 1
ATOM 2279 O O . LYS D 2 47 ? -3.814 22.453 0.445 1.00 32.45 140 LYS D O 1
ATOM 2285 N N . ALA D 2 48 ? -4.591 24.404 -0.350 1.00 29.13 141 ALA D N 1
ATOM 2286 C CA . ALA D 2 48 ? -4.022 24.187 -1.680 1.00 30.31 141 ALA D CA 1
ATOM 2287 C C . ALA D 2 48 ? -2.493 24.238 -1.607 1.00 29.65 141 ALA D C 1
ATOM 2288 O O . ALA D 2 48 ? -1.814 23.350 -2.106 1.00 29.64 141 ALA D O 1
ATOM 2290 N N . LEU D 2 49 ? -1.963 25.276 -0.967 1.00 29.85 142 LEU D N 1
ATOM 2291 C CA . LEU D 2 49 ? -0.517 25.451 -0.833 1.00 31.35 142 LEU D CA 1
ATOM 2292 C C . LEU D 2 49 ? 0.146 24.215 -0.215 1.00 31.56 142 LEU D C 1
ATOM 2293 O O . LEU D 2 49 ? 1.283 23.874 -0.560 1.00 29.56 142 LEU D O 1
ATOM 2298 N N . CYS D 2 50 ? -0.565 23.551 0.694 1.00 30.10 143 CYS D N 1
ATOM 2299 C CA . CYS D 2 50 ? -0.051 22.342 1.330 1.00 34.44 143 CYS D CA 1
ATOM 2300 C C . CYS D 2 50 ? 0.202 21.251 0.284 1.00 34.51 143 CYS D C 1
ATOM 2301 O O . CYS D 2 50 ? 1.106 20.433 0.434 1.00 34.01 143 CYS D O 1
ATOM 2304 N N . LEU D 2 51 ? -0.610 21.248 -0.769 1.00 35.28 144 LEU D N 1
ATOM 2305 C CA . LEU D 2 51 ? -0.489 20.266 -1.842 1.00 37.42 144 LEU D CA 1
ATOM 2306 C C . LEU D 2 51 ? 0.624 20.574 -2.845 1.00 38.39 144 LEU D C 1
ATOM 2307 O O . LEU D 2 51 ? 0.984 19.716 -3.649 1.00 39.40 144 LEU D O 1
ATOM 2312 N N . MET D 2 52 ? 1.175 21.782 -2.796 1.00 37.37 145 MET D N 1
ATOM 2313 C CA . MET D 2 52 ? 2.219 22.163 -3.744 1.00 38.79 145 MET D CA 1
ATOM 2314 C C . MET D 2 52 ? 3.613 21.694 -3.371 1.00 38.50 145 MET D C 1
ATOM 2315 O O . MET D 2 52 ? 4.065 21.889 -2.243 1.00 37.57 145 MET D O 1
ATOM 2320 N N . SER D 2 53 ? 4.293 21.082 -4.335 1.00 35.28 146 SER D N 1
ATOM 2321 C CA . SER D 2 53 ? 5.653 20.610 -4.117 1.00 36.68 146 SER D CA 1
ATOM 2322 C C . SER D 2 53 ? 6.582 21.787 -4.384 1.00 35.38 146 SER D C 1
ATOM 2323 O O . SER D 2 53 ? 6.173 22.774 -4.993 1.00 34.43 146 SER D O 1
ATOM 2326 N N . LEU D 2 54 ? 7.826 21.674 -3.929 1.00 35.72 147 LEU D N 1
ATOM 2327 C CA . LEU D 2 54 ? 8.811 22.733 -4.113 1.00 37.39 147 LEU D CA 1
ATOM 2328 C C . LEU D 2 54 ? 8.899 23.086 -5.578 1.00 36.21 147 LEU D C 1
ATOM 2329 O O . LEU D 2 54 ? 8.988 24.260 -5.952 1.00 34.43 147 LEU D O 1
ATOM 2334 N N . ASP D 2 55 ? 8.854 22.072 -6.427 1.00 37.30 148 ASP D N 1
ATOM 2335 C CA . ASP D 2 55 ? 8.956 22.388 -7.829 1.00 38.77 148 ASP D CA 1
ATOM 2336 C C . ASP D 2 55 ? 7.709 23.100 -8.334 1.00 36.98 148 ASP D C 1
ATOM 2337 O O . ASP D 2 55 ? 7.742 23.694 -9.403 1.00 35.82 148 ASP D O 1
ATOM 2342 N N . MET D 2 56 ? 6.611 23.110 -7.589 1.00 34.52 149 MET D N 1
ATOM 2343 C CA . MET D 2 56 ? 5.490 23.861 -8.136 1.00 33.35 149 MET D CA 1
ATOM 2344 C C . MET D 2 56 ? 5.683 25.342 -7.811 1.00 33.60 149 MET D C 1
ATOM 2345 O O . MET D 2 56 ? 5.193 26.207 -8.536 1.00 33.28 149 MET D O 1
ATOM 2350 N N . TYR D 2 57 ? 6.417 25.638 -6.736 1.00 32.38 150 TYR D N 1
ATOM 2351 C CA . TYR D 2 57 ? 6.689 27.031 -6.373 1.00 34.37 150 TYR D CA 1
ATOM 2352 C C . TYR D 2 57 ? 7.725 27.615 -7.339 1.00 35.29 150 TYR D C 1
ATOM 2353 O O . TYR D 2 57 ? 7.565 28.731 -7.838 1.00 34.05 150 TYR D O 1
ATOM 2362 N N . LEU D 2 58 ? 8.785 26.848 -7.589 1.00 36.78 151 LEU D N 1
ATOM 2363 C CA . LEU D 2 58 ? 9.857 27.281 -8.483 1.00 40.35 151 LEU D CA 1
ATOM 2364 C C . LEU D 2 58 ? 9.321 27.542 -9.875 1.00 42.91 151 LEU D C 1
ATOM 2365 O O . LEU D 2 58 ? 9.872 28.355 -10.615 1.00 43.38 151 LEU D O 1
ATOM 2370 N N . CYS D 2 59 ? 8.241 26.848 -10.221 1.00 44.03 152 CYS D N 1
ATOM 2371 C CA . CYS D 2 59 ? 7.602 27.012 -11.517 1.00 45.72 152 CYS D CA 1
ATOM 2372 C C . CYS D 2 59 ? 7.041 28.428 -11.643 1.00 43.94 152 CYS D C 1
ATOM 2373 O O . CYS D 2 59 ? 7.103 29.047 -12.710 1.00 43.55 152 CYS D O 1
ATOM 2376 N N . ARG D 2 60 ? 6.505 28.932 -10.536 1.00 39.67 153 ARG D N 1
ATOM 2377 C CA . ARG D 2 60 ? 5.910 30.263 -10.479 1.00 36.39 153 ARG D CA 1
ATOM 2378 C C . ARG D 2 60 ? 6.943 31.344 -10.151 1.00 35.37 153 ARG D C 1
ATOM 2379 O O . ARG D 2 60 ? 6.869 32.463 -10.655 1.00 32.84 153 ARG D O 1
ATOM 2387 N N . VAL D 2 61 ? 7.895 30.996 -9.294 1.00 35.61 154 VAL D N 1
ATOM 2388 C CA . VAL D 2 61 ? 8.940 31.918 -8.875 1.00 37.62 154 VAL D CA 1
ATOM 2389 C C . VAL D 2 61 ? 10.297 31.221 -8.966 1.00 39.20 154 VAL D C 1
ATOM 2390 O O . VAL D 2 61 ? 10.806 30.708 -7.975 1.00 38.86 154 VAL D O 1
ATOM 2394 N N . PRO D 2 62 ? 10.899 31.198 -10.162 1.00 42.08 155 PRO D N 1
ATOM 2395 C CA . PRO D 2 62 ? 12.203 30.548 -10.358 1.00 44.80 155 PRO D CA 1
ATOM 2396 C C . PRO D 2 62 ? 13.307 30.861 -9.351 1.00 47.16 155 PRO D C 1
ATOM 2397 O O . PRO D 2 62 ? 14.304 30.169 -9.273 1.00 48.20 155 PRO D O 1
ATOM 2401 N N . VAL D 2 63 ? 13.111 31.915 -8.572 1.00 51.24 156 VAL D N 1
ATOM 2402 C CA . VAL D 2 63 ? 14.058 32.356 -7.550 1.00 52.39 156 VAL D CA 1
ATOM 2403 C C . VAL D 2 63 ? 13.707 31.846 -6.170 1.00 51.72 156 VAL D C 1
ATOM 2404 O O . VAL D 2 63 ? 13.998 30.699 -5.748 1.00 52.99 156 VAL D O 1
ATOM 2408 N N . GLY D 2 64 ? 13.089 32.823 -5.495 1.00 49.53 157 GLY D N 1
ATOM 2409 C CA . GLY D 2 64 ? 12.589 32.754 -4.143 1.00 47.54 157 GLY D CA 1
ATOM 2410 C C . GLY D 2 64 ? 11.615 31.639 -4.013 1.00 44.11 157 GLY D C 1
ATOM 2411 O O . GLY D 2 64 ? 11.082 31.434 -2.931 1.00 44.00 157 GLY D O 1
ATOM 2412 N N . GLY D 2 65 ? 11.369 30.937 -5.113 1.00 41.32 158 GLY D N 1
ATOM 2413 C CA . GLY D 2 65 ? 10.490 29.801 -5.030 1.00 38.50 158 GLY D CA 1
ATOM 2414 C C . GLY D 2 65 ? 10.939 29.045 -3.789 1.00 38.88 158 GLY D C 1
ATOM 2415 O O . GLY D 2 65 ? 10.117 28.695 -2.954 1.00 38.21 158 GLY D O 1
ATOM 2416 N N . LYS D 2 66 ? 12.247 28.831 -3.646 1.00 37.83 159 LYS D N 1
ATOM 2417 C CA . LYS D 2 66 ? 12.786 28.101 -2.501 1.00 37.53 159 LYS D CA 1
ATOM 2418 C C . LYS D 2 66 ? 12.477 28.740 -1.151 1.00 35.81 159 LYS D C 1
ATOM 2419 O O . LYS D 2 66 ? 12.152 28.037 -0.189 1.00 32.42 159 LYS D O 1
ATOM 2425 N N . MET D 2 67 ? 12.597 30.062 -1.073 1.00 32.42 160 MET D N 1
ATOM 2426 C CA . MET D 2 67 ? 12.328 30.767 0.175 1.00 34.25 160 MET D CA 1
ATOM 2427 C C . MET D 2 67 ? 10.848 30.738 0.554 1.00 31.07 160 MET D C 1
ATOM 2428 O O . MET D 2 67 ? 10.515 30.685 1.737 1.00 30.21 160 MET D O 1
ATOM 2433 N N . LEU D 2 68 ? 9.961 30.753 -0.440 1.00 28.66 161 LEU D N 1
ATOM 2434 C CA . LEU D 2 68 ? 8.522 30.713 -0.168 1.00 28.48 161 LEU D CA 1
ATOM 2435 C C . LEU D 2 68 ? 8.146 29.320 0.321 1.00 29.79 161 LEU D C 1
ATOM 2436 O O . LEU D 2 68 ? 7.436 29.167 1.318 1.00 29.06 161 LEU D O 1
ATOM 2441 N N . TYR D 2 69 ? 8.636 28.302 -0.380 1.00 28.72 162 TYR D N 1
ATOM 2442 C CA . TYR D 2 69 ? 8.363 26.920 0.007 1.00 30.06 162 TYR D CA 1
ATOM 2443 C C . TYR D 2 69 ? 8.873 26.671 1.434 1.00 30.06 162 TYR D C 1
ATOM 2444 O O . TYR D 2 69 ? 8.162 26.112 2.270 1.00 27.90 162 TYR D O 1
ATOM 2453 N N . ARG D 2 70 ? 10.108 27.098 1.705 1.00 28.87 163 ARG D N 1
ATOM 2454 C CA . ARG D 2 70 ? 10.723 26.896 3.017 1.00 28.94 163 ARG D CA 1
ATOM 2455 C C . ARG D 2 70 ? 9.912 27.546 4.133 1.00 29.22 163 ARG D C 1
ATOM 2456 O O . ARG D 2 70 ? 9.586 26.898 5.124 1.00 26.72 163 ARG D O 1
ATOM 2464 N N . ASP D 2 71 ? 9.581 28.822 3.970 1.00 28.57 164 ASP D N 1
ATOM 2465 C CA . ASP D 2 71 ? 8.811 29.510 4.997 1.00 29.50 164 ASP D CA 1
ATOM 2466 C C . ASP D 2 71 ? 7.439 28.876 5.231 1.00 29.38 164 ASP D C 1
ATOM 2467 O O . ASP D 2 71 ? 6.993 28.785 6.377 1.00 28.50 164 ASP D O 1
ATOM 2472 N N . PHE D 2 72 ? 6.770 28.433 4.166 1.00 27.04 165 PHE D N 1
ATOM 2473 C CA . PHE D 2 72 ? 5.457 27.812 4.328 1.00 27.73 165 PHE D CA 1
ATOM 2474 C C . PHE D 2 72 ? 5.595 26.490 5.085 1.00 29.02 165 PHE D C 1
ATOM 2475 O O . PHE D 2 72 ? 4.840 26.217 6.018 1.00 28.72 165 PHE D O 1
ATOM 2483 N N . ARG D 2 73 ? 6.566 25.674 4.684 1.00 28.98 166 ARG D N 1
ATOM 2484 C CA . ARG D 2 73 ? 6.794 24.384 5.332 1.00 31.41 166 ARG D CA 1
ATOM 2485 C C . ARG D 2 73 ? 7.163 24.522 6.806 1.00 31.12 166 ARG D C 1
ATOM 2486 O O . ARG D 2 73 ? 6.734 23.723 7.642 1.00 31.18 166 ARG D O 1
ATOM 2494 N N . VAL D 2 74 ? 7.959 25.536 7.124 1.00 31.05 167 VAL D N 1
ATOM 2495 C CA . VAL D 2 74 ? 8.357 25.763 8.502 1.00 32.39 167 VAL D CA 1
ATOM 2496 C C . VAL D 2 74 ? 7.117 26.047 9.352 1.00 32.74 167 VAL D C 1
ATOM 2497 O O . VAL D 2 74 ? 6.969 25.489 10.440 1.00 31.39 167 VAL D O 1
ATOM 2501 N N . ARG D 2 75 ? 6.220 26.893 8.849 1.00 31.96 168 ARG D N 1
ATOM 2502 C CA . ARG D 2 75 ? 4.987 27.217 9.575 1.00 32.70 168 ARG D CA 1
ATOM 2503 C C . ARG D 2 75 ? 4.114 25.975 9.721 1.00 32.72 168 ARG D C 1
ATOM 2504 O O . ARG D 2 75 ? 3.514 25.736 10.776 1.00 30.39 168 ARG D O 1
ATOM 2512 N N . LEU D 2 76 ? 4.033 25.188 8.653 1.00 31.90 169 LEU D N 1
ATOM 2513 C CA . LEU D 2 76 ? 3.231 23.974 8.692 1.00 34.54 169 LEU D CA 1
ATOM 2514 C C . LEU D 2 76 ? 3.774 23.024 9.762 1.00 36.32 169 LEU D C 1
ATOM 2515 O O . LEU D 2 76 ? 3.016 22.542 10.605 1.00 35.35 169 LEU D O 1
ATOM 2520 N N . ALA D 2 77 ? 5.084 22.778 9.741 1.00 36.28 170 ALA D N 1
ATOM 2521 C CA . ALA D 2 77 ? 5.704 21.876 10.714 1.00 38.94 170 ALA D CA 1
ATOM 2522 C C . ALA D 2 77 ? 5.500 22.375 12.138 1.00 39.74 170 ALA D C 1
ATOM 2523 O O . ALA D 2 77 ? 5.201 21.593 13.036 1.00 39.63 170 ALA D O 1
ATOM 2525 N N . ARG D 2 78 ? 5.649 23.677 12.349 1.00 41.91 171 ARG D N 1
ATOM 2526 C CA . ARG D 2 78 ? 5.447 24.233 13.681 1.00 44.19 171 ARG D CA 1
ATOM 2527 C C . ARG D 2 78 ? 4.023 23.984 14.167 1.00 44.47 171 ARG D C 1
ATOM 2528 O O . ARG D 2 78 ? 3.804 23.689 15.344 1.00 43.10 171 ARG D O 1
ATOM 2536 N N . ALA D 2 79 ? 3.058 24.101 13.257 1.00 43.74 172 ALA D N 1
ATOM 2537 C CA . ALA D 2 79 ? 1.653 23.883 13.592 1.00 45.09 172 ALA D CA 1
ATOM 2538 C C . ALA D 2 79 ? 1.364 22.400 13.827 1.00 46.91 172 ALA D C 1
ATOM 2539 O O . ALA D 2 79 ? 0.572 22.049 14.697 1.00 45.30 172 ALA D O 1
ATOM 2541 N N . MET D 2 80 ? 2.011 21.539 13.047 1.00 50.57 173 MET D N 1
ATOM 2542 C CA . MET D 2 80 ? 1.823 20.094 13.165 1.00 55.84 173 MET D CA 1
ATOM 2543 C C . MET D 2 80 ? 2.121 19.608 14.581 1.00 58.02 173 MET D C 1
ATOM 2544 O O . MET D 2 80 ? 1.645 18.553 14.994 1.00 57.49 173 MET D O 1
ATOM 2549 N N . SER D 2 81 ? 2.918 20.372 15.318 1.00 61.80 174 SER D N 1
ATOM 2550 C CA . SER D 2 81 ? 3.245 20.008 16.689 1.00 65.76 174 SER D CA 1
ATOM 2551 C C . SER D 2 81 ? 2.013 20.232 17.562 1.00 69.23 174 SER D C 1
ATOM 2552 O O . SER D 2 81 ? 1.843 21.296 18.164 1.00 68.98 174 SER D O 1
ATOM 2555 N N . ARG D 2 82 ? 1.151 19.215 17.602 1.00 72.90 175 ARG D N 1
ATOM 2556 C CA . ARG D 2 82 ? -0.087 19.242 18.378 1.00 75.42 175 ARG D CA 1
ATOM 2557 C C . ARG D 2 82 ? -1.126 20.192 17.797 1.00 75.75 175 ARG D C 1
ATOM 2558 O O . ARG D 2 82 ? -1.500 21.158 18.495 1.00 76.63 175 ARG D O 1
#

Organism: Drosophila melanogaster (NCBI:txid7227)

Nearest PDB structures (foldseek):
  1sv0-assembly1_A  TM=1.013E+00  e=2.045E-14  Drosophila melanogaster
  7ju2-assembly2_B  TM=9.275E-01  e=3.760E-06  Homo sapiens
  8ft6-assembly1_A  TM=9.212E-01  e=3.760E-06  Homo sapiens
  8fz3-assembly4_D  TM=9.046E-01  e=4.842E-06  Homo sapiens
  9dp8-assembly1_A  TM=9.265E-01  e=7.076E-06  Homo sapiens

Secondary structure (DSSP, 8-state):
--TTS-SSGGG--HHHHHHHHHHHHHHTT-----GGGG-S-HHHHTT--HHHHHHHSTTTHHHHHHHHHHHHHHHH-/---TTS-S-GGG--HHHHHHHHHHHHHHTTPPPP-GGGG-S-HHHHTT--HHHHHHHSTTTHHHHHHHHHHHHHHHHT-/-B-TTSSBSSGGG--HHHHHHHHHHHHHHHT----THHHHT--S-HHHHHH--HHHHHHH-TTTHHHHHHHHHHHHHHHH--/--TTSS-SSGGG--HHHHHHHHHHHHHHTT----SHHHHH--S-HHHHHH--HHHHHHH-TTTHHHHHHHHHHHHHHHH--

Radius of gyration: 24.58 Å; Cα contacts (8 Å, |Δi|>4): 402; chains: 4; bounding box: 40×76×42 Å

GO terms:
  GO:0005634 nucleus (C, IDA)
  GO:0005829 cytosol (C, IDA)
  GO:0000977 RNA polymerase II transcription regulatory region sequence-specific DNA binding (F, IDA)
  GO:0000978 RNA polymerase II cis-regulatory region sequence-specific DNA binding (F, IDA)
  GO:0000981 DNA-binding transcription factor activity, RNA polymerase II-specific (F, IDA)
  GO:0001227 DNA-binding transcription repressor activity, RNA polymerase II-specific (F, IDA)
  GO:0003677 DNA binding (F, IDA)
  GO:0045500 sevenless signaling pathway (P, IDA)
  GO:0048010 vascular endothelial growth factor receptor signaling pathway (P, IDA)
  GO:0000122 negative regulation of transcription by RNA polymerase II (P, IDA)
  GO:0045500 sevenless signaling pathway (P, IGI)
  GO:0045677 negative regulation of R7 cell differentiation (P, IGI)
  GO:0010629 negative regulation of gene expression (P, IGI)
  GO:0090175 regulation of establishment of planar polarity (P, IGI)
  GO:0007391 dorsal closure (P, TAS)
  GO:0008340 determination of adult lifespan (P, IGI)
  GO:0008543 fibroblast growth factor receptor signaling pathway (P, IGI)
  GO:0001709 cell fate determination (P, IMP)
  GO:0035155 negative regulation of terminal cell fate specification, open tracheal system (P, IMP)
  GO:0035157 negative regulation of fusion cell fate specification (P, IMP)

InterPro domains:
  IPR000418 Ets domain [PF00178] (398-479)
  IPR000418 Ets domain [PR00454] (396-409)
  IPR000418 Ets domain [PR00454] (423-441)
  IPR000418 Ets domain [PR00454] (442-460)
  IPR000418 Ets domain [PR00454] (461-479)
  IPR000418 Ets domain [PS00345] (398-406)
  IPR000418 Ets domain [PS00346] (445-460)
  IPR000418 Ets domain [PS50061] (396-479)
  IPR000418 Ets domain [SM00413] (395-483)
  IPR003118 Pointed domain [PF02198] (34-116)
  IPR003118 Pointed domain [PS51433] (33-117)
  IPR003118 Pointed domain [SM00251] (31-117)
  IPR013761 Sterile alpha motif/pointed domain superfamily [G3DSA:1.10.150.50] (42-125)
  IPR013761 Sterile alpha motif/pointed domain superfamily [SSF47769] (20-114)
  IPR036388 Winged helix-like DNA-binding domain superfamily [G3DSA:1.10.10.10] (371-496)
  IPR036390 Winged helix DNA-binding domain superfamily [SSF46785] (394-539)
  IPR046328 ETS family [PTHR11849] (284-484)

Solvent-accessible surface area: 17525 Å² total; per-residue (Å²): 99,41,137,100,17,51,91,17,0,79,130,8,55,143,97,31,0,20,49,2,0,123,40,1,31,160,49,19,47,10,49,204,18,73,51,121,75,0,72,6,66,0,141,118,0,5,122,13,74,87,62,43,0,27,148,46,3,103,24,0,2,21,0,0,4,29,22,0,1,90,37,0,28,103,36,117,106,104,54,6,138,96,13,56,67,28,0,91,132,3,56,152,97,26,0,25,48,0,0,114,48,0,32,213,50,1,48,13,58,205,22,75,60,110,78,0,92,5,46,0,126,125,0,13,138,13,75,128,62,44,0,27,158,51,11,120,6,1,1,22,2,0,14,47,5,0,55,32,6,17,23,63,16,40,50,223,131,116,19,136,59,32,1,14,102,31,0,57,86,4,66,70,63,16,0,85,96,0,0,71,62,18,1,97,88,81,69,60,156,88,42,75,102,22,7,113,101,0,12,0,15,0,94,0,1,31,82,2,55,68,96,16,0,66,101,31,15,101,112,22,0,107,55,6,59,121,40,0,88,76,60,13,63,156,18,97,103,202,156,24,130,66,52,2,31,116,27,0,100,93,3,66,48,61,17,0,78,96,0,0,68,62,14,5,91,80,95,70,88,158,94,71,62,99,20,12,119,83,0,10,0,7,0,82,0,0,27,74,2,48,64,98,14,2,53,95,29,19,112,116,20,0,127,40,4,60,158,42,0,83,81,65,9,60,192,22,112,80,263

Sequence (319 aa):
LPPSLPSDPRLWSREDVLVFLRFCVREFDLPKLDFDLFQMNGKRLCLLTRADFGHRCPGAGDVLHNVLQMLIIESHSQLPPSLPSDPRLWSREDVLVFLRFCVREFDLPKLDFDLFQMNGKRLCLLTRADFGHRCPGAGDVLHNVLQMLIIESHSRPLGSDGLPLDPRDWTRADVWKWLINMAVSEGLEVTAELPQKFPMNGKALCLMSLDMYLCRVPVGGKMLYRDFRVRLARAMSRLGSDGLPLDPRDWTR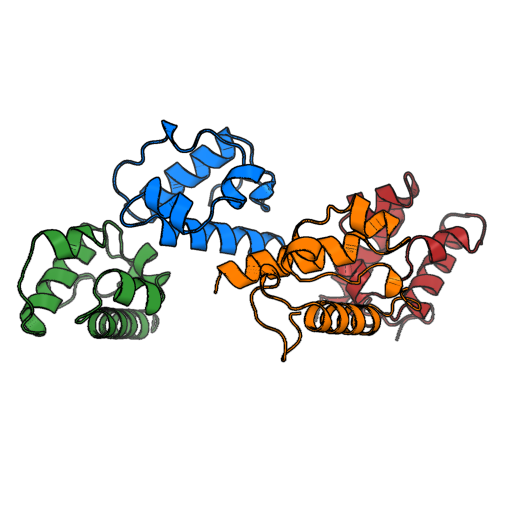ADVWKWLINMAVSEGLEVTAELPQKFPMNGKALCLMSLDMYLCRVPVGGKMLYRDFRVRLARAMSR

B-factor: mean 39.9, std 11.71, range [19.7, 102.51]